Protein AF-A0A2P4S5Y7-F1 (afdb_monomer)

Organism: Bambusicola thoracicus (NCBI:txid9083)

Secondary structure (DSSP, 8-state):
-HHHHHHHSS-TTTSHHHHHHHHHHHHHHHHHHHHTTSSS-----------------------PPPPP----PPPPP-PPP--EEEEEETT--PPEEEE--SSHHHHHHHHHHHHT--GGGEEEEEES-SS--TTSB--S---TTPEEEEEE------------SS---PPEEE-SSS-EEE-

Solvent-accessible surface area (backbone atoms only — not comparable to full-atom values): 12346 Å² total; per-residue (Å²): 116,77,72,65,58,57,64,58,72,73,50,63,82,82,42,47,72,55,53,53,51,52,52,51,54,55,50,54,58,62,54,62,70,64,68,77,77,75,86,84,85,82,88,88,81,86,83,88,85,91,85,90,84,90,84,89,89,87,86,86,90,79,92,74,80,80,83,77,85,70,77,77,70,78,76,76,79,80,79,74,84,82,66,60,35,42,31,32,44,35,92,69,58,74,82,41,76,40,61,91,58,90,49,68,60,48,42,38,46,43,53,16,64,70,69,75,50,60,47,86,42,52,56,49,43,20,48,75,39,58,61,98,42,80,90,36,42,64,67,98,71,81,63,81,83,43,37,40,17,38,36,56,71,71,86,88,80,88,80,92,80,84,85,85,58,99,66,89,86,74,44,77,46,67,52,84,73,88,48,75,48,81,100

InterPro domains:
  IPR017379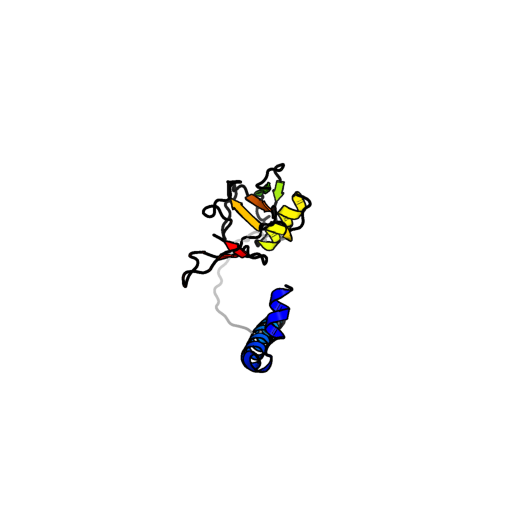 PDZ domain-containing protein GIPC1/2/3 [PTHR12259] (44-183)
  IPR056814 GIPC1-3, GH1 domain [PF25083] (84-150)

Structure (mmCIF, N/CA/C/O backbone):
data_AF-A0A2P4S5Y7-F1
#
_entry.id   AF-A0A2P4S5Y7-F1
#
loop_
_atom_site.group_PDB
_atom_site.id
_atom_site.type_symbol
_atom_site.label_atom_id
_atom_site.label_alt_id
_atom_site.label_comp_id
_atom_site.label_asym_id
_atom_site.label_entity_id
_atom_site.label_seq_id
_atom_site.pdbx_PDB_ins_code
_atom_site.Cartn_x
_atom_site.Cartn_y
_atom_site.Cartn_z
_atom_site.occupancy
_atom_site.B_iso_or_equiv
_atom_site.auth_seq_id
_atom_site.auth_comp_id
_atom_site.auth_asym_id
_atom_site.auth_atom_id
_atom_site.pdbx_PDB_model_num
ATOM 1 N N . MET A 1 1 ? -6.855 -15.452 21.424 1.00 48.06 1 MET A N 1
ATOM 2 C CA . MET A 1 1 ? -7.417 -16.801 21.165 1.00 48.06 1 MET A CA 1
ATOM 3 C C . MET A 1 1 ? -7.872 -17.531 22.431 1.00 48.06 1 MET A C 1
ATOM 5 O O . MET A 1 1 ? -8.920 -18.158 22.381 1.00 48.06 1 MET A O 1
ATOM 9 N N . ALA A 1 2 ? -7.185 -17.404 23.576 1.00 49.44 2 ALA A N 1
ATOM 10 C CA . ALA A 1 2 ? -7.571 -18.112 24.809 1.00 49.44 2 ALA A CA 1
ATOM 11 C C . ALA A 1 2 ? -8.926 -17.679 25.423 1.00 49.44 2 ALA A C 1
ATOM 13 O O . ALA A 1 2 ? -9.643 -18.509 25.968 1.00 49.44 2 ALA A O 1
ATOM 14 N N . LYS A 1 3 ? -9.339 -16.408 25.280 1.00 48.19 3 LYS A N 1
ATOM 15 C CA . LYS A 1 3 ? -10.624 -15.916 25.826 1.00 48.19 3 LYS A CA 1
ATOM 16 C C . LYS A 1 3 ? -11.852 -16.165 24.935 1.00 48.19 3 LYS A C 1
ATOM 18 O O . LYS A 1 3 ? -12.967 -16.090 25.433 1.00 48.19 3 LYS A O 1
ATOM 23 N N . LEU A 1 4 ? -11.668 -16.505 23.653 1.00 47.56 4 LEU A N 1
ATOM 24 C CA . LEU A 1 4 ? -12.787 -16.874 22.769 1.00 47.56 4 LEU A CA 1
ATOM 25 C C . LEU A 1 4 ? -13.158 -18.359 22.914 1.00 47.56 4 LEU A C 1
ATOM 27 O O . LEU A 1 4 ? -14.320 -18.714 22.769 1.00 47.56 4 LEU A O 1
ATOM 31 N N . HIS A 1 5 ? -12.188 -19.208 23.269 1.00 47.19 5 HIS A N 1
ATOM 32 C CA . HIS A 1 5 ? -12.460 -20.607 23.607 1.00 47.19 5 HIS A CA 1
ATOM 33 C C . HIS A 1 5 ? -13.281 -20.732 24.902 1.00 47.19 5 HIS A C 1
ATOM 35 O O . HIS A 1 5 ? -14.232 -21.502 24.944 1.00 47.19 5 HIS A O 1
ATOM 41 N N . SER A 1 6 ? -12.998 -19.903 25.915 1.00 47.97 6 SER A N 1
ATOM 42 C CA . SER A 1 6 ? -13.658 -19.988 27.228 1.00 47.97 6 SER A CA 1
ATOM 43 C C . SER A 1 6 ? -15.132 -19.537 27.239 1.00 47.97 6 SER A C 1
ATOM 45 O O . SER A 1 6 ? -15.907 -20.018 28.060 1.00 47.97 6 SER A O 1
ATOM 47 N N . ALA A 1 7 ? -15.559 -18.666 26.315 1.00 46.34 7 ALA A N 1
ATOM 48 C CA . ALA A 1 7 ? -16.949 -18.191 26.243 1.00 46.34 7 ALA A CA 1
ATOM 49 C C . ALA A 1 7 ? -17.893 -19.128 25.461 1.00 46.34 7 ALA A C 1
ATOM 51 O O . ALA A 1 7 ? -19.108 -19.032 25.597 1.00 46.34 7 ALA A O 1
ATOM 52 N N . ILE A 1 8 ? -17.348 -20.034 24.644 1.00 50.09 8 ILE A N 1
ATOM 53 C CA . ILE A 1 8 ? -18.130 -21.057 23.926 1.00 50.09 8 ILE A CA 1
ATOM 54 C C . ILE A 1 8 ? -18.391 -22.270 24.837 1.00 50.09 8 ILE A C 1
ATOM 56 O O . ILE A 1 8 ? -19.392 -22.965 24.680 1.00 50.09 8 ILE A O 1
ATOM 60 N N . G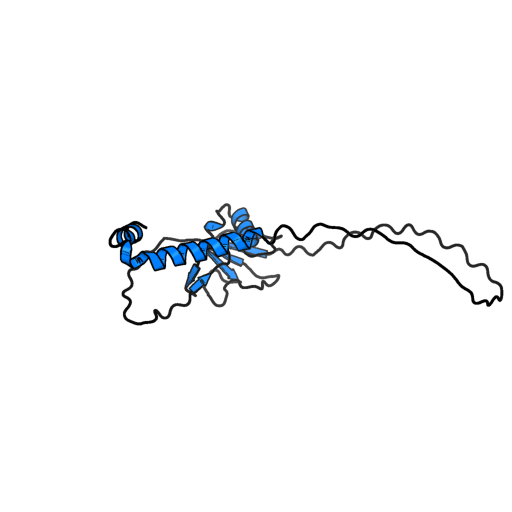LU A 1 9 ? -17.525 -22.491 25.827 1.00 53.41 9 GLU A N 1
ATOM 61 C CA . GLU A 1 9 ? -17.585 -23.617 26.766 1.00 53.41 9 GLU A CA 1
ATOM 62 C C . GLU A 1 9 ? -18.580 -23.409 27.921 1.00 53.41 9 GLU A C 1
ATOM 64 O O . GLU A 1 9 ? -18.958 -24.366 28.592 1.00 53.41 9 GLU A O 1
ATOM 69 N N . SER A 1 10 ? -19.041 -22.175 28.148 1.00 55.66 10 SER A N 1
ATOM 70 C CA . SER A 1 10 ? -19.852 -21.830 29.320 1.00 55.66 10 SER A CA 1
ATOM 71 C C . SER A 1 10 ? -21.362 -22.024 29.140 1.00 55.66 10 SER A C 1
ATOM 73 O O . SER A 1 10 ? -22.066 -22.095 30.147 1.00 55.66 10 SER A O 1
ATOM 75 N N . ASN A 1 11 ? -21.891 -22.133 27.908 1.00 57.69 11 ASN A N 1
ATOM 76 C CA . ASN A 1 11 ? -23.317 -22.431 27.698 1.00 57.69 11 ASN A CA 1
ATOM 77 C C . ASN A 1 11 ? -23.664 -22.952 26.275 1.00 57.69 11 ASN A C 1
ATOM 79 O O . ASN A 1 11 ? -24.156 -22.193 25.430 1.00 57.69 11 ASN A O 1
ATOM 83 N N . PRO A 1 12 ? -23.452 -24.248 25.982 1.00 54.75 12 PRO A N 1
ATOM 84 C CA . PRO A 1 12 ? -23.642 -24.814 24.640 1.00 54.75 12 PRO A CA 1
ATOM 85 C C . PRO A 1 12 ? -25.097 -24.783 24.134 1.00 54.75 12 PRO A C 1
ATOM 87 O O . PRO A 1 12 ? -25.319 -24.794 22.924 1.00 54.75 12 PRO A O 1
ATOM 90 N N . LEU A 1 13 ? -26.089 -24.684 25.027 1.00 56.00 13 LEU A N 1
ATOM 91 C CA . LEU A 1 13 ? -27.514 -24.717 24.667 1.00 56.00 13 LEU A CA 1
ATOM 92 C C . LEU A 1 13 ? -28.051 -23.370 24.152 1.00 56.00 13 LEU A C 1
ATOM 94 O O . LEU A 1 13 ? -29.002 -23.348 23.374 1.00 56.00 13 LEU A O 1
ATOM 98 N N . GLN A 1 14 ? -27.450 -22.236 24.533 1.00 57.53 14 GLN A N 1
ATOM 99 C CA . GLN A 1 14 ? -27.912 -20.916 24.068 1.00 57.53 14 GLN A CA 1
ATOM 100 C C . GLN A 1 14 ? -27.316 -20.487 22.721 1.00 57.53 14 GLN A C 1
ATOM 102 O O . GLN A 1 14 ? -27.904 -19.662 22.020 1.00 57.53 14 GLN A O 1
ATOM 107 N N . HIS A 1 15 ? -26.190 -21.076 22.316 1.00 57.22 15 HIS A N 1
ATOM 108 C CA . HIS A 1 15 ? -25.481 -20.703 21.089 1.00 57.22 15 HIS A CA 1
ATOM 109 C C . HIS A 1 15 ? -25.578 -21.737 19.963 1.00 57.22 15 HIS A C 1
ATOM 111 O O . HIS A 1 15 ? -24.968 -21.540 18.914 1.00 57.22 15 HIS A O 1
ATOM 117 N N . GLU A 1 16 ? -26.393 -22.783 20.108 1.00 64.88 16 GLU A N 1
ATOM 118 C CA . GLU A 1 16 ? -26.596 -23.799 19.068 1.00 64.88 16 GLU A CA 1
ATOM 119 C C . GLU A 1 16 ? -27.045 -23.170 17.737 1.00 64.88 16 GLU A C 1
ATOM 121 O O . GLU A 1 16 ? -26.446 -23.409 16.689 1.00 64.88 16 GLU A O 1
ATOM 126 N N . LYS A 1 17 ? -28.008 -22.238 17.780 1.00 64.62 17 LYS A N 1
ATOM 127 C CA . LYS A 1 17 ? -28.486 -21.507 16.590 1.00 64.62 17 LYS A CA 1
ATOM 128 C C . LYS A 1 17 ? -27.403 -20.637 15.944 1.00 64.62 17 LYS A C 1
ATOM 130 O O . LYS A 1 17 ? -27.390 -20.481 14.724 1.00 64.62 17 LYS A O 1
ATOM 135 N N . LEU A 1 18 ? -26.497 -20.070 16.744 1.00 68.62 18 LEU A N 1
ATOM 136 C CA . LEU A 1 18 ? -25.408 -19.225 16.251 1.00 68.62 18 LEU A CA 1
ATOM 137 C C . LEU A 1 18 ? -24.295 -20.073 15.622 1.00 68.62 18 LEU A C 1
ATOM 139 O O . LEU A 1 18 ? -23.818 -19.749 14.537 1.00 68.62 18 LEU A O 1
ATOM 143 N N . VAL A 1 19 ? -23.935 -21.191 16.255 1.00 72.88 19 VAL A N 1
ATOM 144 C CA . VAL A 1 19 ? -22.932 -22.139 15.751 1.00 72.88 19 VAL A CA 1
ATOM 145 C C . VAL A 1 19 ? -23.407 -22.807 14.460 1.00 72.88 19 VAL A C 1
ATOM 147 O O . VAL A 1 19 ? -22.628 -22.921 13.513 1.00 72.88 19 VAL A O 1
ATOM 150 N N . VAL A 1 20 ? -24.686 -23.189 14.379 1.00 71.31 20 VAL A N 1
ATOM 151 C CA . VAL A 1 20 ? -25.294 -23.733 13.154 1.00 71.31 20 VAL A CA 1
ATOM 152 C C . VAL A 1 20 ? -25.260 -22.694 12.029 1.00 71.31 20 VAL A C 1
ATOM 154 O O . VAL A 1 20 ? -24.799 -23.004 10.931 1.00 71.31 20 VAL A O 1
ATOM 157 N N . ARG A 1 21 ? -25.627 -21.435 12.311 1.00 73.62 21 ARG A N 1
ATOM 158 C CA . ARG A 1 21 ? -25.594 -20.348 11.318 1.00 73.62 21 ARG A CA 1
ATOM 159 C C . ARG A 1 21 ? -24.170 -20.050 10.826 1.00 73.62 21 ARG A C 1
ATOM 161 O O . ARG A 1 21 ? -23.974 -19.843 9.632 1.00 73.62 21 ARG A O 1
ATOM 168 N N . ILE A 1 22 ? -23.170 -20.072 11.712 1.00 78.56 22 ILE A N 1
ATOM 169 C CA . ILE A 1 22 ? -21.756 -19.886 11.338 1.00 78.56 22 ILE A CA 1
ATOM 170 C C . ILE A 1 22 ? -21.270 -21.043 10.451 1.00 78.56 22 ILE A C 1
ATOM 172 O O . ILE A 1 22 ? -20.660 -20.795 9.410 1.00 78.56 22 ILE A O 1
ATOM 176 N N . LYS A 1 23 ? -21.576 -22.298 10.807 1.00 76.56 23 LYS A N 1
ATOM 177 C CA . LYS A 1 23 ? -21.213 -23.470 9.989 1.00 76.56 23 LYS A CA 1
ATOM 178 C C . LYS A 1 23 ? -21.862 -23.435 8.604 1.00 76.56 23 LYS A C 1
ATOM 180 O O . LYS A 1 23 ? -21.200 -23.757 7.618 1.00 76.56 23 LYS A O 1
ATOM 185 N N . GLU A 1 24 ? -23.118 -23.009 8.509 1.00 76.19 24 GLU A N 1
ATOM 186 C CA . GLU A 1 24 ? -23.829 -22.920 7.233 1.00 76.19 24 GLU A CA 1
ATOM 187 C C . GLU A 1 24 ? -23.257 -21.826 6.317 1.00 76.19 24 GLU A C 1
ATOM 189 O O . GLU A 1 24 ? -23.032 -22.070 5.130 1.00 76.19 24 GLU A O 1
ATOM 194 N N . ILE A 1 25 ? -22.925 -20.650 6.863 1.00 75.75 25 ILE A N 1
ATOM 195 C CA . ILE A 1 25 ? -22.278 -19.566 6.103 1.00 75.75 25 ILE A CA 1
ATOM 196 C C . ILE A 1 25 ? -20.918 -20.023 5.558 1.00 75.75 25 ILE A C 1
ATOM 198 O O . ILE A 1 25 ? -20.636 -19.848 4.370 1.00 75.75 25 ILE A O 1
ATOM 202 N N . LEU A 1 26 ? -20.098 -20.661 6.397 1.00 72.69 26 LEU A N 1
ATOM 203 C CA . LEU A 1 26 ? -18.783 -21.161 5.991 1.00 72.69 26 LEU A CA 1
ATOM 204 C C . LEU A 1 26 ? -18.886 -22.269 4.928 1.00 72.69 26 LEU A C 1
ATOM 206 O O . LEU A 1 26 ? -18.093 -22.295 3.986 1.00 72.69 26 LEU A O 1
ATOM 210 N N . SER A 1 27 ? -19.896 -23.140 5.018 1.00 72.12 27 SER A N 1
ATOM 211 C CA . SER A 1 27 ? -20.151 -24.189 4.020 1.00 72.12 27 SER A CA 1
ATOM 212 C C . SER A 1 27 ? -20.556 -23.617 2.652 1.00 72.12 27 SER A C 1
ATOM 214 O O . SER A 1 27 ? -20.050 -24.057 1.614 1.00 72.12 27 SER A O 1
ATOM 216 N N . ARG A 1 28 ? -21.395 -22.570 2.625 1.00 72.06 28 ARG A N 1
ATOM 217 C CA . ARG A 1 28 ? -21.821 -21.917 1.372 1.00 72.06 28 ARG A CA 1
ATOM 218 C C . ARG A 1 28 ? -20.652 -21.242 0.651 1.00 72.06 28 ARG A C 1
ATOM 220 O O . ARG A 1 28 ? -20.540 -21.392 -0.567 1.00 72.06 28 ARG A O 1
ATOM 227 N N . ILE A 1 29 ? -19.740 -20.606 1.390 1.00 68.50 29 ILE A N 1
ATOM 228 C CA . ILE A 1 29 ? -18.515 -19.999 0.837 1.00 68.50 29 ILE A CA 1
ATOM 229 C C . ILE A 1 29 ? -17.590 -21.069 0.231 1.00 68.50 29 ILE A C 1
ATOM 231 O O . ILE A 1 29 ? -17.080 -20.886 -0.875 1.00 68.50 29 ILE A O 1
ATOM 235 N N . ALA A 1 30 ? -17.430 -22.219 0.896 1.00 63.50 30 ALA A N 1
ATOM 236 C CA . ALA A 1 30 ? -16.604 -23.318 0.390 1.00 63.50 30 ALA A CA 1
ATOM 237 C C . ALA A 1 30 ? -17.169 -23.961 -0.896 1.00 63.50 30 ALA A C 1
ATOM 239 O O . ALA A 1 30 ? -16.407 -24.370 -1.773 1.00 63.50 30 ALA A O 1
ATOM 240 N N . SER A 1 31 ? -18.498 -24.014 -1.049 1.00 58.50 31 SER A N 1
ATOM 241 C CA . SER A 1 31 ? -19.148 -24.606 -2.231 1.00 58.50 31 SER A CA 1
ATOM 242 C C . SER A 1 31 ? -19.084 -23.722 -3.488 1.00 58.50 31 SER A C 1
ATOM 244 O O . SER A 1 31 ? -18.909 -24.233 -4.598 1.00 58.50 31 SER A O 1
ATOM 246 N N . ALA A 1 32 ? -19.139 -22.393 -3.331 1.00 54.34 32 ALA A N 1
ATOM 247 C CA . ALA A 1 32 ? -19.125 -21.446 -4.448 1.00 54.34 32 ALA A CA 1
ATOM 248 C C . ALA A 1 32 ? -17.767 -21.396 -5.181 1.00 54.34 32 ALA A C 1
ATOM 250 O O . ALA A 1 32 ? -17.718 -21.135 -6.383 1.00 54.34 32 ALA A O 1
ATOM 251 N N . GLY A 1 33 ? -16.664 -21.720 -4.495 1.00 46.22 33 GLY A N 1
ATOM 252 C CA . GLY A 1 33 ? -15.318 -21.741 -5.082 1.00 46.22 33 GLY A CA 1
ATOM 253 C C . GLY A 1 33 ? -15.044 -22.909 -6.042 1.00 46.22 33 GLY A C 1
ATOM 254 O O . GLY A 1 33 ? -14.133 -22.826 -6.866 1.00 46.22 33 GLY A O 1
ATOM 255 N N . SER A 1 34 ? -15.830 -23.991 -5.978 1.00 48.69 34 SER A N 1
ATOM 256 C CA . SER A 1 34 ? -15.581 -25.213 -6.765 1.00 48.69 34 SER A CA 1
ATOM 257 C C . SER A 1 34 ? -16.349 -25.251 -8.099 1.00 48.69 34 SER A C 1
ATOM 259 O O . SER A 1 34 ? -15.931 -25.922 -9.046 1.00 48.69 34 SER A O 1
ATOM 261 N N . ALA A 1 35 ? -17.436 -24.481 -8.224 1.00 44.94 35 ALA A N 1
ATOM 262 C CA . ALA A 1 35 ? -18.300 -24.494 -9.409 1.00 44.94 35 ALA A CA 1
ATOM 263 C C . ALA A 1 35 ? -17.730 -23.717 -10.616 1.00 44.94 35 ALA A C 1
ATOM 265 O O . ALA A 1 35 ? -18.081 -24.015 -11.756 1.00 44.94 35 ALA A O 1
ATOM 266 N N . MET A 1 36 ? -16.804 -22.772 -10.411 1.00 44.03 36 MET A N 1
ATOM 267 C CA . MET A 1 36 ? -16.356 -21.872 -11.489 1.00 44.03 36 MET A CA 1
ATOM 268 C C . MET A 1 36 ? -15.149 -22.375 -12.303 1.00 44.03 36 MET A C 1
ATOM 270 O O . MET A 1 36 ? -14.708 -21.711 -13.238 1.00 44.03 36 MET A O 1
ATOM 274 N N . ARG A 1 37 ? -14.610 -23.567 -12.004 1.00 48.25 37 ARG A N 1
ATOM 275 C CA . ARG A 1 37 ? -13.409 -24.107 -12.680 1.00 48.25 37 ARG A CA 1
ATOM 276 C C . ARG A 1 37 ? -13.674 -25.119 -13.805 1.00 48.25 37 ARG A C 1
ATOM 278 O O . ARG A 1 37 ? -12.712 -25.603 -14.394 1.00 48.25 37 ARG A O 1
ATOM 285 N N . ARG A 1 38 ? -14.931 -25.448 -14.145 1.00 43.19 38 ARG A N 1
ATOM 286 C CA . ARG A 1 38 ? -15.241 -26.521 -15.127 1.00 43.19 38 ARG A CA 1
ATOM 287 C C . ARG A 1 38 ? -15.923 -26.098 -16.436 1.00 43.19 38 ARG A C 1
ATOM 289 O O . ARG A 1 38 ? -16.218 -26.970 -17.244 1.00 43.19 38 ARG A O 1
ATOM 296 N N . ALA A 1 39 ? -16.127 -24.808 -16.704 1.00 42.38 39 ALA A N 1
ATOM 297 C CA . ALA A 1 39 ? -16.919 -24.356 -17.861 1.00 42.38 39 ALA A CA 1
ATOM 298 C C . ALA A 1 39 ? -16.109 -23.703 -19.008 1.00 42.38 39 ALA A C 1
ATOM 300 O O . ALA A 1 39 ? -16.619 -22.821 -19.686 1.00 42.38 39 ALA A O 1
ATOM 301 N N . GLY A 1 40 ? -14.850 -24.104 -19.238 1.00 37.34 40 GLY A N 1
ATOM 302 C CA . GLY A 1 40 ? -13.962 -23.413 -20.194 1.00 37.34 40 GLY A CA 1
ATOM 303 C C . GLY A 1 40 ? -13.308 -24.260 -21.290 1.00 37.34 40 GLY A C 1
ATOM 304 O O . GLY A 1 40 ? -12.330 -23.808 -21.878 1.00 37.34 40 GLY A O 1
ATOM 305 N N . ARG A 1 41 ? -13.758 -25.497 -21.555 1.00 46.69 41 ARG A N 1
ATOM 306 C CA . ARG A 1 41 ? -13.102 -26.360 -22.559 1.00 46.69 41 ARG A CA 1
ATOM 307 C C . ARG A 1 41 ? -14.096 -27.264 -23.297 1.00 46.69 41 ARG A C 1
ATOM 309 O O . ARG A 1 41 ? -14.421 -28.339 -22.809 1.00 46.69 41 ARG A O 1
ATOM 316 N N . ARG A 1 42 ? -14.577 -26.794 -24.453 1.00 35.38 42 ARG A N 1
ATOM 317 C CA . ARG A 1 42 ? -15.213 -27.509 -25.592 1.00 35.38 42 ARG A CA 1
ATOM 318 C C . ARG A 1 42 ? -15.639 -26.391 -26.556 1.00 35.38 42 ARG A C 1
ATOM 320 O O . ARG A 1 42 ? -16.424 -25.541 -26.170 1.00 35.38 42 ARG A O 1
ATOM 327 N N . GLY A 1 43 ? -14.999 -26.176 -27.700 1.00 35.50 43 GLY A N 1
ATOM 328 C CA . GLY A 1 43 ? -14.899 -27.091 -28.832 1.00 35.50 43 GLY A CA 1
ATOM 329 C C . GLY A 1 43 ? -15.839 -26.565 -29.921 1.00 35.50 43 GLY A C 1
ATOM 330 O O . GLY A 1 43 ? -17.049 -26.618 -29.736 1.00 35.50 43 GLY A O 1
ATOM 331 N N . ARG A 1 44 ? -15.299 -26.026 -31.021 1.00 36.22 44 ARG A N 1
ATOM 332 C CA . ARG A 1 44 ? -16.042 -25.818 -32.273 1.00 36.22 44 ARG A CA 1
ATOM 333 C C . ARG A 1 44 ? -15.130 -26.124 -33.457 1.00 36.22 44 ARG A C 1
ATOM 335 O O . ARG A 1 44 ? -14.154 -25.423 -33.699 1.00 36.22 44 ARG A O 1
ATOM 342 N N . GLN A 1 45 ? -15.479 -27.213 -34.124 1.00 32.75 45 GLN A N 1
ATOM 343 C CA . GLN A 1 45 ? -15.035 -27.675 -35.431 1.00 32.75 45 GLN A CA 1
ATOM 344 C C . GLN A 1 45 ? -16.305 -27.805 -36.295 1.00 32.75 45 GLN A C 1
ATOM 346 O O . GLN A 1 45 ? -17.381 -28.011 -35.727 1.00 32.75 45 GLN A O 1
ATOM 351 N N . ALA A 1 46 ? -16.123 -27.760 -37.620 1.00 34.56 46 ALA A N 1
ATOM 352 C CA . ALA A 1 46 ? -17.110 -27.886 -38.709 1.00 34.56 46 ALA A CA 1
ATOM 353 C C . ALA A 1 46 ? -17.988 -26.628 -38.938 1.00 34.56 46 ALA A C 1
ATOM 355 O O . ALA A 1 46 ? -18.366 -25.960 -37.982 1.00 34.56 46 ALA A O 1
ATOM 356 N N . GLN A 1 47 ? -18.307 -26.211 -40.171 1.00 34.94 47 GLN A N 1
ATOM 357 C CA . GLN A 1 47 ? -18.704 -27.044 -41.309 1.00 34.94 47 GLN A CA 1
ATOM 358 C C . GLN A 1 47 ? -18.662 -26.266 -42.648 1.00 34.94 47 GLN A C 1
ATOM 360 O O . GLN A 1 47 ? -18.993 -25.081 -42.686 1.00 34.94 47 GLN A O 1
ATOM 365 N N . GLU A 1 48 ? -18.246 -26.960 -43.710 1.00 41.53 48 GLU A N 1
ATOM 366 C CA . GLU A 1 48 ? -18.430 -26.642 -45.137 1.00 41.53 48 GLU A CA 1
ATOM 367 C C . GLU A 1 48 ? -19.881 -26.919 -45.567 1.00 41.53 48 GLU A C 1
ATOM 369 O O . GLU A 1 48 ? -20.434 -27.903 -45.087 1.00 41.53 48 GLU A O 1
ATOM 374 N N . ASP A 1 49 ? -20.462 -26.133 -46.489 1.00 33.69 49 ASP A N 1
ATOM 375 C CA . ASP A 1 49 ? -21.389 -26.640 -47.527 1.00 33.69 49 ASP A CA 1
ATOM 376 C C . ASP A 1 49 ? -21.819 -25.555 -48.549 1.00 33.69 49 ASP A C 1
ATOM 378 O O . ASP A 1 49 ? -22.387 -24.532 -48.171 1.00 33.69 49 ASP A O 1
ATOM 382 N N . GLY A 1 50 ? -21.607 -25.843 -49.842 1.00 30.64 50 GLY A N 1
ATOM 383 C CA . GLY A 1 50 ? -22.639 -25.728 -50.894 1.00 30.64 50 GLY A CA 1
ATOM 384 C C . GLY A 1 50 ? -22.870 -24.415 -51.684 1.00 30.64 50 GLY A C 1
ATOM 385 O O . GLY A 1 50 ? -22.578 -23.345 -51.172 1.00 30.64 50 GLY A O 1
ATOM 386 N N . PRO A 1 51 ? -23.390 -24.475 -52.943 1.00 53.69 51 PRO A N 1
ATOM 387 C CA . PRO A 1 51 ? -22.828 -23.725 -54.090 1.00 53.69 51 PRO A CA 1
ATOM 388 C C . PRO A 1 51 ? -23.811 -22.913 -54.997 1.00 53.69 51 PRO A C 1
ATOM 390 O O . PRO A 1 51 ? -25.023 -23.022 -54.857 1.00 53.69 51 PRO A O 1
ATOM 393 N N . MET A 1 52 ? -23.225 -22.213 -56.001 1.00 40.19 52 MET A N 1
ATOM 394 C CA . MET A 1 52 ? -23.766 -21.610 -57.264 1.00 40.19 52 MET A CA 1
ATOM 395 C C . MET A 1 52 ? -24.742 -20.400 -57.133 1.00 40.19 52 MET A C 1
ATOM 397 O O . MET A 1 52 ? -25.394 -20.254 -56.115 1.00 40.19 52 MET A O 1
ATOM 401 N N . GLU A 1 53 ? -24.894 -19.433 -58.059 1.00 35.69 53 GLU A N 1
ATOM 402 C CA . GLU A 1 53 ? -24.779 -19.435 -59.528 1.00 35.69 53 GLU A CA 1
ATOM 403 C C . GLU A 1 53 ? -24.770 -17.994 -60.156 1.00 35.69 53 GLU A C 1
ATOM 405 O O . GLU A 1 53 ? -25.481 -17.113 -59.684 1.00 35.69 53 GLU A O 1
ATOM 410 N N . ASN A 1 54 ? -23.994 -17.830 -61.248 1.00 35.06 54 ASN A N 1
ATOM 411 C CA . ASN A 1 54 ? -24.100 -16.998 -62.481 1.00 35.06 54 ASN A CA 1
ATOM 412 C C . ASN A 1 54 ? -24.328 -15.465 -62.526 1.00 35.06 54 ASN A C 1
ATOM 414 O O . ASN A 1 54 ? -25.264 -14.902 -61.972 1.00 35.06 54 ASN A O 1
ATOM 418 N N . GLY A 1 55 ? -23.561 -14.827 -63.431 1.00 31.61 55 GLY A N 1
ATOM 419 C CA . GLY A 1 55 ? -23.886 -13.530 -64.045 1.00 31.61 55 GLY A CA 1
ATOM 420 C C . GLY A 1 55 ? -22.742 -12.926 -64.874 1.00 31.61 55 GLY A C 1
ATOM 421 O O . GLY A 1 55 ? -21.832 -12.332 -64.315 1.00 31.61 55 GLY A O 1
ATOM 422 N N . ALA A 1 56 ? -22.790 -13.100 -66.196 1.00 32.38 56 ALA A N 1
ATOM 423 C CA . ALA A 1 56 ? -21.759 -12.810 -67.198 1.00 32.38 56 ALA A CA 1
ATOM 424 C C . ALA A 1 56 ? -21.434 -11.320 -67.463 1.00 32.38 56 ALA A C 1
ATOM 426 O O . ALA A 1 56 ? -22.270 -10.442 -67.270 1.00 32.38 56 ALA A O 1
ATOM 427 N N . GLY A 1 57 ? -20.249 -11.070 -68.040 1.00 33.06 57 GLY A N 1
ATOM 428 C CA . GLY A 1 57 ? -19.880 -9.808 -68.697 1.00 33.06 57 GLY A CA 1
ATOM 429 C C . GLY A 1 57 ? -18.381 -9.738 -69.005 1.00 33.06 57 GLY A C 1
ATOM 430 O O . GLY A 1 57 ? -17.575 -9.564 -68.102 1.00 33.06 57 GLY A O 1
ATOM 431 N N . GLN A 1 58 ? -18.014 -9.921 -70.271 1.00 34.78 58 GLN A N 1
ATOM 432 C CA . GLN A 1 58 ? -16.659 -10.113 -70.795 1.00 34.78 58 GLN A CA 1
ATOM 433 C C . GLN A 1 58 ? -16.347 -8.975 -71.777 1.00 34.78 58 GLN A C 1
ATOM 435 O O . GLN A 1 58 ? -17.156 -8.768 -72.668 1.00 34.78 58 GLN A O 1
ATOM 440 N N . GLU A 1 59 ? -15.207 -8.285 -71.638 1.00 37.03 59 GLU A N 1
ATOM 441 C CA . GLU A 1 59 ? -14.565 -7.424 -72.658 1.00 37.03 59 GLU A CA 1
ATOM 442 C C . GLU A 1 59 ? -13.031 -7.380 -72.381 1.00 37.03 59 GLU A C 1
ATOM 444 O O . GLU A 1 59 ? -12.630 -7.577 -71.228 1.00 37.03 59 GLU A O 1
ATOM 449 N N . PRO A 1 60 ? -12.149 -7.187 -73.389 1.00 43.56 60 PRO A N 1
ATOM 450 C CA . PRO A 1 60 ? -10.788 -7.742 -73.376 1.00 43.56 60 PRO A CA 1
ATOM 451 C C . PRO A 1 60 ? -9.629 -6.726 -73.242 1.00 43.56 60 PRO A C 1
ATOM 453 O O . PRO A 1 60 ? -9.644 -5.658 -73.842 1.00 43.56 60 PRO A O 1
ATOM 456 N N . GLY A 1 61 ? -8.540 -7.160 -72.586 1.00 34.75 61 GLY A N 1
ATOM 457 C CA . GLY A 1 61 ? -7.163 -6.920 -73.056 1.00 34.75 61 GLY A CA 1
ATOM 458 C C . GLY A 1 61 ? -6.302 -5.844 -72.375 1.00 34.75 61 GLY A C 1
ATOM 459 O O . GLY A 1 61 ? -6.249 -4.731 -72.874 1.00 34.75 61 GLY A O 1
ATOM 460 N N . VAL A 1 62 ? -5.496 -6.242 -71.373 1.00 43.25 62 VAL A N 1
ATOM 461 C CA . VAL A 1 62 ? -4.064 -5.877 -71.173 1.00 43.25 62 VAL A CA 1
ATOM 462 C C . VAL A 1 62 ? -3.431 -6.959 -70.263 1.00 43.25 62 VAL A C 1
ATOM 464 O O . VAL A 1 62 ? -4.055 -7.286 -69.254 1.00 43.25 62 VAL A O 1
ATOM 467 N N . PRO A 1 63 ? -2.253 -7.559 -70.544 1.00 43.97 63 PRO A N 1
ATOM 468 C CA . PRO A 1 63 ? -1.631 -8.489 -69.601 1.00 43.97 63 PRO A CA 1
ATOM 469 C C . PRO A 1 63 ? -0.935 -7.712 -68.472 1.00 43.97 63 PRO A C 1
ATOM 471 O O . PRO A 1 63 ? 0.086 -7.061 -68.687 1.00 43.97 63 PRO A O 1
ATOM 474 N N . GLU A 1 64 ? -1.497 -7.782 -67.267 1.00 47.62 64 GLU A N 1
ATOM 475 C CA . GLU A 1 64 ? -0.854 -7.374 -66.013 1.00 47.62 64 GLU A CA 1
ATOM 476 C C . GLU A 1 64 ? 0.149 -8.474 -65.585 1.00 47.62 64 GLU A C 1
ATOM 478 O O . GLU A 1 64 ? -0.157 -9.661 -65.743 1.00 47.62 64 GLU A O 1
ATOM 483 N N . PRO A 1 65 ? 1.367 -8.143 -65.109 1.00 56.03 65 PRO A N 1
ATOM 484 C CA . PRO A 1 65 ? 2.333 -9.156 -64.679 1.00 56.03 65 PRO A CA 1
ATOM 485 C C . PRO A 1 65 ? 1.791 -9.947 -63.474 1.00 56.03 65 PRO A C 1
ATOM 487 O O . PRO A 1 65 ? 1.021 -9.401 -62.683 1.00 56.03 65 PRO A O 1
ATOM 490 N N . PRO A 1 66 ? 2.174 -11.228 -63.305 1.00 55.06 66 PRO A N 1
ATOM 491 C CA . PRO A 1 66 ? 1.614 -12.069 -62.2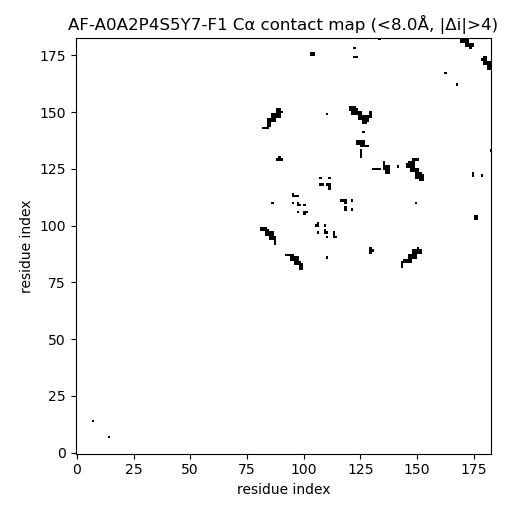53 1.00 55.06 66 PRO A CA 1
ATOM 492 C C . PRO A 1 66 ? 1.904 -11.472 -60.867 1.00 55.06 66 PRO A C 1
ATOM 494 O O . PRO A 1 66 ? 2.987 -10.913 -60.657 1.00 55.06 66 PRO A O 1
ATOM 497 N N . PRO A 1 67 ? 0.981 -11.605 -59.897 1.00 45.16 67 PRO A N 1
ATOM 498 C CA . PRO A 1 67 ? 1.264 -11.212 -58.532 1.00 45.16 67 PRO A CA 1
ATOM 499 C C . PRO A 1 67 ? 2.359 -12.137 -58.003 1.00 45.16 67 PRO A C 1
ATOM 501 O O . PRO A 1 67 ? 2.172 -13.348 -57.894 1.00 45.16 67 PRO A O 1
ATOM 504 N N . SER A 1 68 ? 3.519 -11.564 -57.683 1.00 49.69 68 SER A N 1
ATOM 505 C CA . SER A 1 68 ? 4.515 -12.242 -56.863 1.00 49.69 68 SER A CA 1
ATOM 506 C C . SER A 1 68 ? 3.827 -12.698 -55.582 1.00 49.69 68 SER A C 1
ATOM 508 O O . SER A 1 68 ? 3.332 -11.865 -54.820 1.00 49.69 68 SER A O 1
ATOM 510 N N . GLU A 1 69 ? 3.799 -14.011 -55.356 1.00 47.44 69 GLU A N 1
ATOM 511 C CA . GLU A 1 69 ? 3.425 -14.637 -54.092 1.00 47.44 69 GLU A CA 1
ATOM 512 C C . GLU A 1 69 ? 4.373 -14.132 -52.996 1.00 47.44 69 GLU A C 1
ATOM 514 O O . GLU A 1 69 ? 5.404 -14.717 -52.659 1.00 47.44 69 GLU A O 1
ATOM 519 N N . GLY A 1 70 ? 4.038 -12.964 -52.458 1.00 45.22 70 GLY A N 1
ATOM 520 C CA . GLY A 1 70 ? 4.653 -12.398 -51.281 1.00 45.22 70 GLY A CA 1
ATOM 521 C C . GLY A 1 70 ? 4.243 -13.254 -50.101 1.00 45.22 70 GLY A C 1
ATOM 522 O O . GLY A 1 70 ? 3.206 -13.013 -49.491 1.00 45.22 70 GLY A O 1
ATOM 523 N N . THR A 1 71 ? 5.061 -14.263 -49.811 1.00 49.44 71 THR A N 1
ATOM 524 C CA . THR A 1 71 ? 5.087 -15.015 -48.556 1.00 49.44 71 THR A CA 1
ATOM 525 C C . THR A 1 71 ? 4.798 -14.050 -47.403 1.00 49.44 71 THR A C 1
ATOM 527 O O . THR A 1 71 ? 5.658 -13.253 -47.021 1.00 49.44 71 THR A O 1
ATOM 530 N N . SER A 1 72 ? 3.570 -14.050 -46.876 1.00 53.94 72 SER A N 1
ATOM 531 C CA . SER A 1 72 ? 3.207 -13.184 -45.759 1.00 53.94 72 SER A CA 1
ATOM 532 C C . SER A 1 72 ? 3.866 -13.751 -44.509 1.00 53.94 72 SER A C 1
ATOM 534 O O . SER A 1 72 ? 3.284 -14.572 -43.798 1.00 53.94 72 SER A O 1
ATOM 536 N N . ALA A 1 73 ? 5.117 -13.357 -44.273 1.00 64.19 73 ALA A N 1
ATOM 537 C CA . ALA A 1 73 ? 5.811 -13.658 -43.035 1.00 64.19 73 ALA A CA 1
ATOM 538 C C . ALA A 1 73 ? 4.924 -13.209 -41.856 1.00 64.19 73 ALA A C 1
ATOM 540 O O . ALA A 1 73 ? 4.345 -12.114 -41.904 1.00 64.19 73 ALA A O 1
ATOM 541 N N . PRO A 1 74 ? 4.773 -14.034 -40.805 1.00 63.47 74 PRO A N 1
ATOM 542 C CA . PRO A 1 74 ? 3.948 -13.674 -39.664 1.00 63.47 74 PRO A CA 1
ATOM 543 C C . PRO A 1 74 ? 4.507 -12.389 -39.048 1.00 63.47 74 PRO A C 1
ATOM 545 O O . PRO A 1 74 ? 5.689 -12.318 -38.707 1.00 63.47 74 PRO A O 1
ATOM 548 N N . ARG A 1 75 ? 3.665 -11.350 -38.929 1.00 62.84 75 ARG A N 1
ATOM 549 C CA . ARG A 1 75 ? 4.064 -10.104 -38.261 1.00 62.84 75 ARG A CA 1
ATOM 550 C C . ARG A 1 75 ? 4.584 -10.458 -36.865 1.00 62.84 75 ARG A C 1
ATOM 552 O O . ARG A 1 75 ? 3.871 -11.157 -36.139 1.00 62.84 75 ARG A O 1
ATOM 559 N N . PRO A 1 76 ? 5.776 -9.979 -36.465 1.00 68.69 76 PRO A N 1
ATOM 560 C CA . PRO A 1 76 ? 6.276 -10.233 -35.126 1.00 68.69 76 PRO A CA 1
ATOM 561 C C . PRO A 1 76 ? 5.253 -9.701 -34.111 1.00 68.69 76 PRO A C 1
ATOM 563 O O . PRO A 1 76 ? 4.674 -8.627 -34.329 1.00 68.69 76 PRO A O 1
ATOM 566 N N . PRO A 1 77 ? 4.978 -10.445 -33.025 1.00 67.69 77 PRO A N 1
ATOM 567 C CA . PRO A 1 77 ? 4.042 -9.996 -32.010 1.00 67.69 77 PRO A CA 1
ATOM 568 C C . PRO A 1 77 ? 4.511 -8.637 -31.491 1.00 67.69 77 PRO A C 1
ATOM 570 O O . PRO A 1 77 ? 5.663 -8.479 -31.087 1.00 67.69 77 PRO A O 1
ATOM 573 N N . ARG A 1 78 ? 3.624 -7.636 -31.529 1.00 69.94 78 ARG A N 1
ATOM 574 C CA . ARG A 1 78 ? 3.910 -6.308 -30.977 1.00 69.94 78 ARG A CA 1
ATOM 575 C C . ARG A 1 78 ? 4.313 -6.486 -29.513 1.00 69.94 78 ARG A C 1
ATOM 577 O O . ARG A 1 78 ? 3.494 -6.928 -28.705 1.00 69.94 78 ARG A O 1
ATOM 584 N N . ALA A 1 79 ? 5.563 -6.167 -29.184 1.00 66.94 79 ALA A N 1
ATOM 585 C CA . ALA A 1 79 ? 6.038 -6.197 -27.810 1.00 66.94 79 ALA A CA 1
ATOM 586 C C . ALA A 1 79 ? 5.189 -5.217 -26.990 1.00 66.94 79 ALA A C 1
ATOM 588 O O . ALA A 1 79 ? 5.140 -4.023 -27.292 1.00 66.94 79 ALA A O 1
ATOM 589 N N . ARG A 1 80 ? 4.462 -5.723 -25.990 1.00 65.94 80 ARG A N 1
ATOM 590 C CA . ARG A 1 80 ? 3.721 -4.855 -25.072 1.00 65.94 80 ARG A CA 1
ATOM 591 C C . ARG A 1 80 ? 4.743 -4.038 -24.270 1.00 65.94 80 ARG A C 1
ATOM 593 O O . ARG A 1 80 ? 5.726 -4.630 -23.817 1.00 65.94 80 ARG A O 1
ATOM 600 N N . PRO A 1 81 ? 4.540 -2.722 -24.086 1.00 73.38 81 PRO A N 1
ATOM 601 C CA . PRO A 1 81 ? 5.418 -1.919 -23.244 1.00 73.38 81 PRO A CA 1
ATOM 602 C C . PRO A 1 81 ? 5.530 -2.542 -21.849 1.00 73.38 81 PRO A C 1
ATOM 604 O O . PRO A 1 81 ? 4.516 -2.876 -21.232 1.00 73.38 81 PRO A O 1
ATOM 607 N N . ARG A 1 82 ? 6.760 -2.729 -21.363 1.00 81.31 82 ARG A N 1
ATOM 608 C CA . ARG A 1 82 ? 7.013 -3.217 -20.003 1.00 81.31 82 ARG A CA 1
ATOM 609 C C . ARG A 1 82 ? 6.754 -2.075 -19.030 1.00 81.31 82 ARG A C 1
ATOM 611 O O . ARG A 1 82 ? 7.453 -1.066 -19.066 1.00 81.31 82 ARG A O 1
ATOM 618 N N . LEU A 1 83 ? 5.738 -2.232 -18.190 1.00 89.94 83 LEU A N 1
ATOM 619 C CA . LEU A 1 83 ? 5.426 -1.280 -17.131 1.00 89.94 83 LEU A CA 1
ATOM 620 C C . LEU A 1 83 ? 6.365 -1.538 -15.956 1.00 89.94 83 LEU A C 1
ATOM 622 O O . LEU A 1 83 ? 6.221 -2.544 -15.260 1.00 89.94 83 LEU A O 1
ATOM 626 N N . VAL A 1 84 ? 7.341 -0.649 -15.778 1.00 94.19 84 VAL A N 1
ATOM 627 C CA . VAL A 1 84 ? 8.330 -0.744 -14.703 1.00 94.19 84 VAL A CA 1
ATOM 628 C C . VAL A 1 84 ? 8.072 0.353 -13.688 1.00 94.19 84 VAL A C 1
ATOM 630 O O . VAL A 1 84 ? 8.099 1.530 -14.030 1.00 94.19 84 VAL A O 1
ATOM 633 N N . PHE A 1 85 ? 7.902 -0.040 -12.433 1.00 96.56 85 PHE A N 1
ATOM 634 C CA . PHE A 1 85 ? 7.655 0.868 -11.321 1.00 96.56 85 PHE A CA 1
ATOM 635 C C . PHE A 1 85 ? 8.843 0.875 -10.370 1.00 96.56 85 PHE A C 1
ATOM 637 O O . PHE A 1 85 ? 9.570 -0.115 -10.234 1.00 96.56 85 PHE A O 1
ATOM 644 N N . ARG A 1 86 ? 9.044 2.012 -9.707 1.00 97.69 86 ARG A N 1
ATOM 645 C CA . ARG A 1 86 ? 10.044 2.166 -8.647 1.00 97.69 86 ARG A CA 1
ATOM 646 C C . ARG A 1 86 ? 9.384 1.898 -7.308 1.00 97.69 86 ARG A C 1
ATOM 648 O O . ARG A 1 86 ? 8.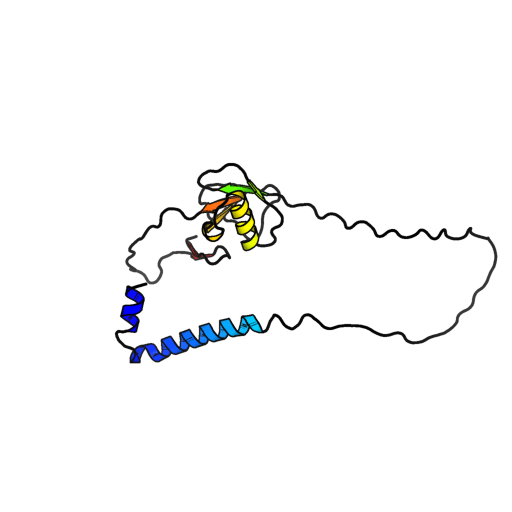232 2.279 -7.108 1.00 97.69 86 ARG A O 1
ATOM 655 N N . THR A 1 87 ? 10.109 1.266 -6.396 1.00 98.50 87 THR A N 1
ATOM 656 C CA . THR A 1 87 ? 9.578 0.967 -5.068 1.00 98.50 87 THR A CA 1
ATOM 657 C C . THR A 1 87 ? 10.615 1.094 -3.960 1.00 98.50 87 THR A C 1
ATOM 659 O O . THR A 1 87 ? 11.808 0.938 -4.207 1.00 98.50 87 THR A O 1
ATOM 662 N N . GLN A 1 88 ? 10.164 1.397 -2.745 1.00 98.62 88 GLN A N 1
ATOM 663 C CA . GLN A 1 88 ? 10.947 1.396 -1.507 1.00 98.62 88 GLN A CA 1
ATOM 664 C C . GLN A 1 88 ? 10.087 0.885 -0.355 1.00 98.62 88 GLN A C 1
ATOM 666 O O . GLN A 1 88 ? 8.861 1.019 -0.378 1.00 98.62 88 GLN A O 1
ATOM 671 N N . LEU A 1 89 ? 10.729 0.364 0.686 1.00 98.25 89 LEU A N 1
ATOM 672 C CA . LEU A 1 89 ? 10.084 0.184 1.979 1.00 98.25 89 LEU A CA 1
ATOM 673 C C . LEU A 1 89 ? 9.894 1.556 2.635 1.00 98.25 89 LEU A C 1
ATOM 675 O O . LEU A 1 89 ? 10.799 2.390 2.642 1.00 98.25 89 LEU A O 1
ATOM 679 N N . ALA A 1 90 ? 8.712 1.798 3.195 1.00 97.62 90 ALA A N 1
ATOM 680 C CA . ALA A 1 90 ? 8.333 3.093 3.758 1.00 97.62 90 ALA A CA 1
ATOM 681 C C . ALA A 1 90 ? 9.195 3.514 4.963 1.00 97.62 90 ALA A C 1
ATOM 683 O O . ALA A 1 90 ? 9.381 4.705 5.199 1.00 97.62 90 ALA A O 1
ATOM 684 N N . HIS A 1 91 ? 9.761 2.550 5.696 1.00 95.31 91 HIS A N 1
ATOM 685 C CA . HIS A 1 91 ? 10.710 2.801 6.787 1.00 95.31 91 HIS A CA 1
ATOM 686 C C . HIS A 1 91 ? 12.138 3.118 6.301 1.00 95.31 91 HIS A C 1
ATOM 688 O O . HIS A 1 91 ? 13.017 3.372 7.120 1.00 95.31 91 HIS A O 1
ATOM 694 N N . GLY A 1 92 ? 12.367 3.104 4.985 1.00 96.00 92 GLY A N 1
ATOM 695 C CA . GLY A 1 92 ? 13.655 3.355 4.352 1.00 96.00 92 GLY A CA 1
ATOM 696 C C . GLY A 1 92 ? 14.293 2.080 3.803 1.00 96.00 92 GLY A C 1
ATOM 697 O O . GLY A 1 92 ? 14.553 1.128 4.530 1.00 96.00 92 GLY A O 1
ATOM 698 N N . SER A 1 93 ? 14.583 2.083 2.504 1.00 97.12 93 SER A N 1
ATOM 699 C CA . SER A 1 93 ? 15.362 1.049 1.820 1.00 97.12 93 SER A CA 1
ATOM 700 C C . SER A 1 93 ? 16.021 1.635 0.568 1.00 97.12 93 SER A C 1
ATOM 702 O O . SER A 1 93 ? 15.611 2.702 0.098 1.00 97.12 93 SER A O 1
ATOM 704 N N . PRO A 1 94 ? 16.982 0.931 -0.054 1.00 98.06 94 PRO A N 1
ATOM 705 C CA . PRO A 1 94 ? 17.359 1.205 -1.436 1.00 98.06 94 PRO A CA 1
ATOM 706 C C . PRO A 1 94 ? 16.147 1.141 -2.378 1.00 98.06 94 PRO A C 1
ATOM 708 O O . PRO A 1 94 ? 15.151 0.474 -2.087 1.00 98.06 94 PRO A O 1
ATOM 711 N N . THR A 1 95 ? 16.229 1.822 -3.521 1.00 98.38 95 THR A N 1
ATOM 712 C CA . THR A 1 95 ? 15.165 1.794 -4.535 1.00 98.38 95 THR A CA 1
ATOM 713 C C . THR A 1 95 ? 15.185 0.486 -5.317 1.00 98.38 95 THR A C 1
ATOM 715 O O . THR A 1 95 ? 16.152 0.178 -6.010 1.00 98.38 95 THR A O 1
ATOM 718 N N . GLY A 1 96 ? 14.076 -0.238 -5.254 1.00 97.69 96 GLY A N 1
ATOM 719 C CA . GLY A 1 96 ? 13.771 -1.401 -6.069 1.00 97.69 96 GLY A CA 1
ATOM 720 C C . GLY A 1 96 ? 13.084 -1.047 -7.388 1.00 97.69 96 GLY A C 1
ATOM 721 O O . GLY A 1 96 ? 12.500 0.031 -7.541 1.00 97.69 96 GLY A O 1
ATOM 722 N N . ARG A 1 97 ? 13.114 -1.981 -8.342 1.00 97.31 97 ARG A N 1
ATOM 723 C CA . ARG A 1 97 ? 12.339 -1.913 -9.588 1.00 97.31 97 ARG A CA 1
ATOM 724 C C . ARG A 1 97 ? 11.508 -3.176 -9.731 1.00 97.31 97 ARG A C 1
ATOM 726 O O . ARG A 1 97 ? 12.037 -4.271 -9.581 1.00 97.31 97 ARG A O 1
ATOM 733 N N . ILE A 1 98 ? 10.228 -3.010 -10.033 1.00 96.69 98 ILE A N 1
ATOM 734 C CA . ILE A 1 98 ? 9.268 -4.108 -10.158 1.00 96.69 98 ILE A CA 1
ATOM 735 C C . ILE A 1 98 ? 8.453 -3.957 -11.438 1.00 96.69 98 ILE A C 1
ATOM 737 O O . ILE A 1 98 ? 8.192 -2.848 -11.900 1.00 96.69 98 ILE A O 1
ATOM 741 N N . GLU A 1 99 ? 8.047 -5.082 -12.011 1.00 95.38 99 GLU A N 1
ATOM 742 C CA . GLU A 1 99 ? 7.257 -5.152 -13.239 1.00 95.38 99 GLU A CA 1
ATOM 743 C C . GLU A 1 99 ? 6.532 -6.501 -13.332 1.00 95.38 99 GLU A C 1
ATOM 745 O O . GLU A 1 99 ? 6.808 -7.425 -12.562 1.00 95.38 99 GLU A O 1
ATOM 750 N N . GLY A 1 100 ? 5.628 -6.631 -14.307 1.00 93.31 100 GLY A N 1
ATOM 751 C CA . GLY A 1 100 ? 5.006 -7.916 -14.638 1.00 93.31 100 GLY A CA 1
ATOM 752 C C . GLY A 1 100 ? 3.955 -8.397 -13.634 1.00 93.31 100 GLY A C 1
ATOM 753 O O . GLY A 1 100 ? 3.742 -9.599 -13.523 1.00 93.31 100 GLY A O 1
ATOM 754 N N . PHE A 1 101 ? 3.311 -7.478 -12.912 1.00 93.44 101 PHE A N 1
ATOM 755 C CA . PHE A 1 101 ? 2.162 -7.766 -12.054 1.00 93.44 101 PHE A CA 1
ATOM 756 C C . PHE A 1 101 ? 0.860 -7.286 -12.707 1.00 93.44 101 PHE A C 1
ATOM 758 O O . PHE A 1 101 ? 0.832 -6.282 -13.420 1.00 93.44 101 PHE A O 1
ATOM 765 N N . THR A 1 102 ? -0.228 -8.002 -12.447 1.00 91.19 102 THR A N 1
ATOM 766 C CA . THR A 1 102 ? -1.575 -7.702 -12.964 1.00 91.19 102 THR A CA 1
ATOM 767 C C . THR A 1 102 ? -2.587 -7.409 -11.860 1.00 91.19 102 THR A C 1
ATOM 769 O O . THR A 1 102 ? -3.689 -6.938 -12.130 1.00 91.19 102 THR A O 1
ATOM 772 N N . ASN A 1 103 ? -2.222 -7.688 -10.610 1.00 90.75 103 ASN A N 1
ATOM 773 C CA . ASN A 1 103 ? -3.058 -7.500 -9.432 1.00 90.75 103 ASN A CA 1
ATOM 774 C C . ASN A 1 103 ? -2.196 -7.181 -8.200 1.00 90.75 103 ASN A C 1
ATOM 776 O O . ASN A 1 103 ? -0.975 -7.340 -8.218 1.00 90.75 103 ASN A O 1
ATOM 780 N N . VAL A 1 104 ? -2.843 -6.746 -7.117 1.00 90.69 104 VAL A N 1
ATOM 781 C CA . VAL A 1 104 ? -2.171 -6.332 -5.871 1.00 90.69 104 VAL A CA 1
ATOM 782 C C . VAL A 1 104 ? -1.396 -7.482 -5.219 1.00 90.69 104 VAL A C 1
ATOM 784 O O . VAL A 1 104 ? -0.304 -7.278 -4.697 1.00 90.69 104 VAL A O 1
ATOM 787 N N . LYS A 1 105 ? -1.905 -8.716 -5.300 1.00 92.06 105 LYS A N 1
ATOM 788 C CA . LYS A 1 105 ? -1.216 -9.886 -4.744 1.00 92.06 105 LYS A CA 1
ATOM 789 C C . LYS A 1 105 ? 0.120 -10.141 -5.452 1.00 92.06 105 LYS A C 1
ATOM 791 O O . LYS A 1 105 ? 1.128 -10.384 -4.794 1.00 92.06 105 LYS A O 1
ATOM 796 N N . GLU A 1 106 ? 0.136 -10.066 -6.781 1.00 94.75 106 GLU A N 1
ATOM 797 C CA . GLU A 1 106 ? 1.363 -10.158 -7.582 1.00 94.75 106 GLU A CA 1
ATOM 798 C C . GLU A 1 106 ? 2.297 -8.975 -7.331 1.00 94.75 106 GLU A C 1
ATOM 800 O O . GLU A 1 106 ? 3.505 -9.175 -7.220 1.00 94.75 106 GLU A O 1
ATOM 805 N N . LEU A 1 107 ? 1.750 -7.764 -7.184 1.00 95.31 107 LEU A N 1
ATOM 806 C CA . LEU A 1 107 ? 2.522 -6.577 -6.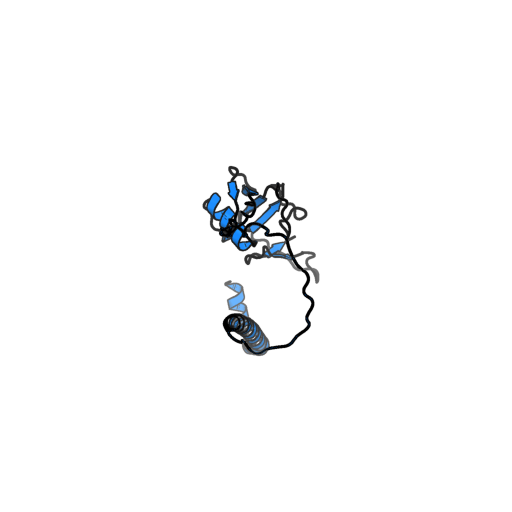825 1.00 95.31 107 LEU A CA 1
ATOM 807 C C . LEU A 1 107 ? 3.283 -6.788 -5.508 1.00 95.31 107 LEU A C 1
ATOM 809 O O . LEU A 1 107 ? 4.494 -6.578 -5.467 1.00 95.31 107 LEU A O 1
ATOM 813 N N . TYR A 1 108 ? 2.605 -7.248 -4.453 1.00 96.19 108 TYR A N 1
ATOM 814 C CA . TYR A 1 108 ? 3.251 -7.549 -3.171 1.00 96.19 108 TYR A CA 1
ATOM 815 C C . TYR A 1 108 ? 4.296 -8.652 -3.306 1.00 96.19 108 TYR A C 1
ATOM 817 O O . TYR A 1 108 ? 5.375 -8.526 -2.737 1.00 96.19 108 TYR A O 1
ATOM 825 N N . GLY A 1 109 ? 4.031 -9.680 -4.117 1.00 97.19 109 GLY A N 1
ATOM 826 C CA . GLY A 1 109 ? 5.028 -10.698 -4.455 1.00 97.19 109 GLY A CA 1
ATOM 827 C C . GLY A 1 109 ? 6.291 -10.104 -5.086 1.00 97.19 109 GLY A C 1
ATOM 828 O O . GLY A 1 109 ? 7.396 -10.452 -4.681 1.00 97.19 109 GLY A O 1
ATOM 829 N N . LYS A 1 110 ? 6.143 -9.162 -6.026 1.00 98.06 110 LYS A N 1
ATOM 830 C CA . LYS A 1 110 ? 7.276 -8.500 -6.689 1.00 98.06 110 LYS A CA 1
ATOM 831 C C . LYS A 1 110 ? 8.057 -7.563 -5.780 1.00 98.06 110 LYS A C 1
ATOM 833 O O . LYS A 1 110 ? 9.280 -7.538 -5.852 1.00 98.06 110 LYS A O 1
ATOM 838 N N . ILE A 1 111 ? 7.378 -6.828 -4.906 1.00 98.12 111 ILE A N 1
ATOM 839 C CA . ILE A 1 111 ? 8.038 -6.000 -3.889 1.00 98.12 111 ILE A CA 1
ATOM 840 C C . ILE A 1 111 ? 8.821 -6.891 -2.916 1.00 98.12 111 ILE A C 1
ATOM 842 O O . ILE A 1 111 ? 9.992 -6.633 -2.644 1.00 98.12 111 ILE A O 1
ATOM 846 N N . ALA A 1 112 ? 8.188 -7.960 -2.432 1.00 97.56 112 ALA A N 1
ATOM 847 C CA . ALA A 1 112 ? 8.779 -8.910 -1.501 1.00 97.56 112 ALA A CA 1
ATOM 848 C C . ALA A 1 112 ? 10.033 -9.592 -2.069 1.00 97.56 112 ALA A C 1
ATOM 850 O O . ALA A 1 112 ? 11.040 -9.687 -1.373 1.00 97.56 112 ALA A O 1
ATOM 851 N N . GLU A 1 113 ? 10.000 -9.987 -3.347 1.00 98.06 113 GLU A N 1
ATOM 852 C CA . GLU A 1 113 ? 11.144 -10.552 -4.075 1.00 98.06 113 GLU A CA 1
ATOM 853 C C . GLU A 1 113 ? 12.341 -9.586 -4.086 1.00 98.06 113 GLU A C 1
ATOM 855 O O . GLU A 1 113 ? 13.458 -9.979 -3.757 1.00 98.06 113 GLU A O 1
ATOM 860 N N . VAL A 1 114 ? 12.109 -8.305 -4.392 1.00 98.25 114 VAL A N 1
ATOM 861 C CA . VAL A 1 114 ? 13.175 -7.291 -4.463 1.00 98.25 114 VAL A CA 1
ATOM 862 C C . VAL A 1 114 ? 13.800 -7.000 -3.099 1.00 98.25 114 VAL A C 1
ATOM 864 O O . VAL A 1 114 ? 15.009 -6.788 -3.014 1.00 98.25 114 VAL A O 1
ATOM 867 N N . PHE A 1 115 ? 12.999 -6.996 -2.034 1.00 98.06 115 PHE A N 1
ATOM 868 C CA . PHE A 1 115 ? 13.473 -6.684 -0.683 1.00 98.06 115 PHE A CA 1
ATOM 869 C C . PHE A 1 115 ? 13.794 -7.913 0.170 1.00 98.06 115 PHE A C 1
ATOM 871 O O . PHE A 1 115 ? 14.196 -7.752 1.318 1.00 98.06 115 PHE A O 1
ATOM 878 N N . SER A 1 116 ? 13.667 -9.124 -0.384 1.00 97.38 116 SER A N 1
ATOM 879 C CA . SER A 1 116 ? 13.904 -10.388 0.329 1.00 97.38 116 SER A CA 1
ATOM 880 C C . SER A 1 116 ? 13.111 -10.508 1.642 1.00 97.38 116 SER A C 1
ATOM 882 O O . SER A 1 116 ? 13.629 -10.993 2.646 1.00 97.38 116 SER A O 1
ATOM 884 N N . ILE A 1 117 ? 11.849 -10.071 1.627 1.00 95.88 117 ILE A N 1
ATOM 885 C CA . ILE A 1 117 ? 10.897 -10.185 2.747 1.00 95.88 117 ILE A CA 1
ATOM 886 C C . ILE A 1 117 ? 9.745 -11.122 2.372 1.00 95.88 117 ILE A C 1
ATOM 888 O O . ILE A 1 117 ? 9.561 -11.453 1.200 1.00 95.88 117 ILE A O 1
ATOM 892 N N . SER A 1 118 ? 8.924 -11.537 3.336 1.00 94.00 118 SER A N 1
ATOM 893 C CA . SER A 1 118 ? 7.682 -12.243 3.015 1.00 94.00 118 SER A CA 1
ATOM 894 C C . SER A 1 118 ? 6.622 -11.272 2.470 1.00 94.00 118 SER A C 1
ATOM 896 O O . SER A 1 118 ? 6.425 -10.199 3.043 1.00 94.00 118 SER A O 1
ATOM 898 N N . PRO A 1 119 ? 5.827 -11.645 1.444 1.00 92.62 119 PRO A N 1
ATOM 899 C CA . PRO A 1 119 ? 4.681 -10.840 1.007 1.00 92.62 119 PRO A CA 1
ATOM 900 C C . PRO A 1 119 ? 3.676 -10.556 2.131 1.00 92.62 119 PRO A C 1
ATOM 902 O O . PRO A 1 119 ? 2.991 -9.541 2.100 1.00 92.62 119 PRO A O 1
ATOM 905 N N . THR A 1 120 ? 3.599 -11.437 3.136 1.00 90.62 120 THR A N 1
ATOM 906 C CA . THR A 1 120 ? 2.724 -11.274 4.308 1.00 90.62 120 THR A CA 1
ATOM 907 C C . THR A 1 120 ? 3.189 -10.180 5.266 1.00 90.62 120 THR A C 1
ATOM 909 O O . THR A 1 120 ? 2.434 -9.772 6.143 1.00 90.62 120 THR A O 1
ATOM 912 N N . GLU A 1 121 ? 4.436 -9.726 5.146 1.00 92.25 121 GLU A N 1
ATOM 913 C CA . GLU A 1 121 ? 4.939 -8.600 5.930 1.00 92.25 121 GLU A CA 1
ATOM 914 C C . GLU A 1 121 ? 4.451 -7.264 5.372 1.00 92.25 121 GLU A C 1
ATOM 916 O O . GLU A 1 121 ? 4.393 -6.297 6.122 1.00 92.25 121 GLU A O 1
ATOM 921 N N . ILE A 1 122 ? 4.061 -7.194 4.094 1.00 94.19 122 ILE A N 1
ATOM 922 C CA . ILE A 1 122 ? 3.549 -5.972 3.467 1.00 94.19 122 ILE A CA 1
ATOM 923 C C . ILE A 1 122 ? 2.083 -5.776 3.869 1.00 94.19 122 ILE A C 1
ATOM 925 O O . ILE A 1 122 ? 1.210 -6.573 3.529 1.00 94.19 122 ILE A O 1
ATOM 929 N N . LEU A 1 123 ? 1.806 -4.683 4.578 1.00 93.19 123 LEU A N 1
ATOM 930 C CA . LEU A 1 123 ? 0.462 -4.320 5.016 1.00 93.19 123 LEU A CA 1
ATOM 931 C C . LEU A 1 123 ? -0.298 -3.591 3.915 1.00 93.19 123 LEU A C 1
ATOM 933 O O . LEU A 1 123 ? -1.399 -3.990 3.563 1.00 93.19 123 LEU A O 1
ATOM 937 N N . PHE A 1 124 ? 0.276 -2.527 3.366 1.00 94.19 124 PHE A N 1
ATOM 938 C CA . PHE A 1 124 ? -0.325 -1.753 2.284 1.00 94.19 124 PHE A CA 1
ATOM 939 C C . PHE A 1 124 ? 0.752 -0.962 1.542 1.00 94.19 124 PHE A C 1
ATOM 941 O O . PHE A 1 124 ? 1.913 -0.916 1.954 1.00 94.19 124 PHE A O 1
ATOM 948 N N . CYS A 1 125 ? 0.366 -0.316 0.445 1.00 95.81 125 CYS A N 1
ATOM 949 C CA . CYS A 1 125 ? 1.244 0.591 -0.281 1.00 95.81 125 CYS A CA 1
ATOM 950 C C . CYS A 1 125 ? 0.653 1.995 -0.338 1.00 95.81 125 CYS A C 1
ATOM 952 O O . CYS A 1 125 ? -0.562 2.155 -0.422 1.00 95.81 125 CYS A O 1
ATOM 954 N N . THR A 1 126 ? 1.520 3.000 -0.357 1.00 96.38 126 THR A N 1
ATOM 955 C CA . THR A 1 126 ? 1.183 4.381 -0.712 1.00 96.38 126 THR A CA 1
ATOM 956 C C . THR A 1 126 ? 1.921 4.785 -1.984 1.00 96.38 126 THR A C 1
ATOM 958 O O . THR A 1 126 ? 2.992 4.260 -2.296 1.00 96.38 126 THR A O 1
ATOM 961 N N . LEU A 1 127 ? 1.347 5.718 -2.737 1.00 97.50 127 LEU A N 1
ATOM 962 C CA . LEU A 1 127 ? 1.927 6.255 -3.962 1.00 97.50 127 LEU A CA 1
ATOM 963 C C . LEU A 1 127 ? 2.562 7.621 -3.689 1.00 97.50 127 LEU A C 1
ATOM 965 O O . LEU A 1 127 ? 1.928 8.519 -3.137 1.00 97.50 127 LEU A O 1
ATOM 969 N N . ASN A 1 128 ? 3.816 7.790 -4.105 1.00 97.50 128 ASN A N 1
ATOM 970 C CA . ASN A 1 128 ? 4.575 9.045 -4.066 1.00 97.50 128 ASN A CA 1
ATOM 971 C C . ASN A 1 128 ? 4.818 9.636 -2.663 1.00 97.50 128 ASN A C 1
ATOM 973 O O . ASN A 1 128 ? 5.241 10.783 -2.537 1.00 97.50 128 ASN A O 1
ATOM 977 N N . THR A 1 129 ? 4.585 8.864 -1.601 1.00 97.69 129 THR A N 1
ATOM 978 C CA . THR A 1 129 ? 4.891 9.252 -0.221 1.00 97.69 129 THR A CA 1
ATOM 979 C C . THR A 1 129 ? 5.245 8.029 0.612 1.00 97.69 129 THR A C 1
ATOM 981 O O . THR A 1 129 ? 4.552 7.018 0.544 1.00 97.69 129 THR A O 1
ATOM 984 N N . HIS A 1 130 ? 6.303 8.126 1.418 1.00 96.69 130 HIS A N 1
ATOM 985 C CA . HIS A 1 130 ? 6.655 7.116 2.422 1.00 96.69 130 HIS A CA 1
ATOM 986 C C . HIS A 1 130 ? 5.855 7.289 3.721 1.00 96.69 130 HIS A C 1
ATOM 988 O O . HIS A 1 130 ? 5.901 6.432 4.598 1.00 96.69 130 HIS A O 1
ATOM 994 N N . LYS A 1 131 ? 5.137 8.408 3.880 1.00 96.44 131 LYS A N 1
ATOM 995 C CA . LYS A 1 131 ? 4.299 8.653 5.054 1.00 96.44 131 LYS A CA 1
ATOM 996 C C . LYS A 1 131 ? 3.022 7.824 4.962 1.00 96.44 131 LYS A C 1
ATOM 998 O O . LYS A 1 131 ? 2.538 7.534 3.868 1.00 96.44 131 LYS A O 1
ATOM 1003 N N . VAL A 1 132 ? 2.463 7.481 6.118 1.00 92.00 132 VAL A N 1
ATOM 1004 C CA . VAL A 1 132 ? 1.132 6.873 6.209 1.00 92.00 132 VAL A CA 1
ATOM 1005 C C . VAL A 1 132 ? 0.097 7.948 5.877 1.00 92.00 132 VAL A C 1
ATOM 1007 O O . VAL A 1 132 ? -0.319 8.715 6.739 1.00 92.00 132 VAL A O 1
ATOM 1010 N N . ASP A 1 133 ? -0.256 8.033 4.599 1.00 92.75 133 ASP A N 1
ATOM 1011 C CA . ASP A 1 133 ? -1.250 8.958 4.062 1.00 92.75 133 ASP A CA 1
ATOM 1012 C C . ASP A 1 133 ? -2.334 8.158 3.333 1.00 92.75 133 ASP A C 1
ATOM 1014 O O . ASP A 1 133 ? -2.126 7.631 2.236 1.00 92.75 133 ASP A O 1
ATOM 1018 N N . MET A 1 134 ? -3.509 8.077 3.958 1.00 88.62 134 MET A N 1
ATOM 1019 C CA . MET A 1 134 ? -4.642 7.299 3.455 1.00 88.62 134 MET A CA 1
ATOM 1020 C C . MET A 1 134 ? -5.274 7.888 2.186 1.00 88.62 134 MET A C 1
ATOM 1022 O O . MET A 1 134 ? -6.016 7.183 1.496 1.00 88.62 134 MET A O 1
ATOM 1026 N N . GLN A 1 135 ? -4.966 9.142 1.832 1.00 90.69 135 GLN A N 1
ATOM 1027 C CA . GLN A 1 135 ? -5.362 9.744 0.552 1.00 90.69 135 GLN A CA 1
ATOM 1028 C C . GLN A 1 135 ? -4.458 9.291 -0.599 1.00 90.69 135 GLN A C 1
ATOM 1030 O O . GLN A 1 135 ? -4.871 9.305 -1.758 1.00 90.69 135 GLN A O 1
ATOM 1035 N N . LYS A 1 136 ? -3.229 8.876 -0.280 1.00 94.44 136 LYS A N 1
ATOM 1036 C CA . LYS A 1 136 ? -2.238 8.342 -1.221 1.00 94.44 136 LYS A CA 1
ATOM 1037 C C . LYS A 1 136 ? -2.153 6.820 -1.182 1.00 94.44 136 LYS A C 1
ATOM 1039 O O . LYS A 1 136 ? -1.223 6.253 -1.752 1.00 94.44 136 LYS A O 1
ATOM 1044 N N . LEU A 1 137 ? -3.095 6.157 -0.515 1.00 92.00 137 LEU A N 1
ATOM 1045 C CA . LEU A 1 137 ? -3.185 4.706 -0.493 1.00 92.00 137 LEU A CA 1
ATOM 1046 C C . LEU A 1 137 ? -3.277 4.171 -1.927 1.00 92.00 137 LEU A C 1
ATOM 1048 O O . LEU A 1 137 ? -4.031 4.690 -2.752 1.00 92.00 137 LEU A O 1
ATOM 1052 N N . LEU A 1 138 ? -2.509 3.124 -2.212 1.00 91.31 138 LEU A N 1
ATOM 1053 C CA . LEU A 1 138 ? -2.586 2.404 -3.469 1.00 91.31 138 LEU A CA 1
ATOM 1054 C C . LEU A 1 138 ? -4.021 1.902 -3.677 1.00 91.31 138 LEU A C 1
ATOM 1056 O O . LEU A 1 138 ? -4.511 1.060 -2.926 1.00 91.31 138 LEU A O 1
ATOM 1060 N N . GLY A 1 139 ? -4.679 2.438 -4.702 1.00 85.38 139 GLY A N 1
ATOM 1061 C CA . GLY A 1 139 ? -6.011 2.023 -5.129 1.00 85.38 139 GLY A CA 1
ATOM 1062 C C . GLY A 1 139 ? -5.967 1.118 -6.361 1.00 85.38 139 GLY A C 1
ATOM 1063 O O . GLY A 1 139 ? -5.018 0.371 -6.581 1.00 85.38 139 GLY A O 1
ATOM 1064 N N . GLY A 1 140 ? -7.002 1.212 -7.200 1.00 82.56 140 GLY A N 1
ATOM 1065 C CA . GLY A 1 140 ? -7.101 0.447 -8.451 1.00 82.56 140 GLY A CA 1
ATOM 1066 C C . GLY A 1 140 ? -6.294 1.010 -9.628 1.00 82.56 140 GLY A C 1
ATOM 1067 O O . GLY A 1 140 ? -6.250 0.385 -10.683 1.00 82.56 140 GLY A O 1
ATOM 1068 N N . GLN A 1 141 ? -5.681 2.186 -9.478 1.00 87.81 141 GLN A N 1
ATOM 1069 C CA . GLN A 1 141 ? -4.926 2.861 -10.534 1.00 87.81 141 GLN A CA 1
ATOM 1070 C C . GLN A 1 141 ? -3.52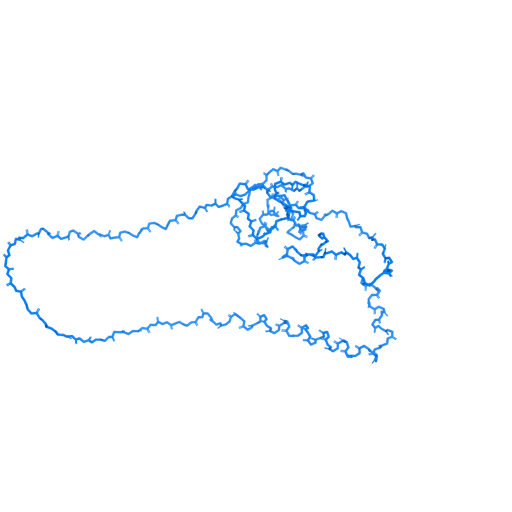2 3.220 -10.049 1.00 87.81 141 GLN A C 1
ATOM 1072 O O . GLN A 1 141 ? -3.348 3.650 -8.910 1.00 87.81 141 GLN A O 1
ATOM 1077 N N . ILE A 1 142 ? -2.541 3.044 -10.936 1.00 91.88 142 ILE A N 1
ATOM 1078 C CA . ILE A 1 142 ? -1.132 3.386 -10.725 1.00 91.88 142 ILE A CA 1
ATOM 1079 C C . ILE A 1 142 ? -0.653 4.118 -11.978 1.00 91.88 142 ILE A C 1
ATOM 1081 O O . ILE A 1 142 ? -0.776 3.595 -13.089 1.00 91.88 142 ILE A O 1
ATOM 1085 N N . GLY A 1 143 ? -0.133 5.329 -11.809 1.00 91.69 143 GLY A N 1
ATOM 1086 C CA . GLY A 1 143 ? 0.495 6.100 -12.873 1.00 91.69 143 GLY A CA 1
ATOM 1087 C C . GLY A 1 143 ? 1.838 5.499 -13.279 1.00 91.69 143 GLY A C 1
ATOM 1088 O O . GLY A 1 143 ? 2.567 4.962 -12.451 1.00 91.69 143 GLY A O 1
ATOM 1089 N N . LEU A 1 144 ? 2.194 5.611 -14.560 1.00 88.12 144 LEU A N 1
ATOM 1090 C CA . LEU A 1 144 ? 3.412 5.011 -15.130 1.00 88.12 144 LEU A CA 1
ATOM 1091 C C . LEU A 1 144 ? 4.710 5.443 -14.428 1.00 88.12 144 LEU A C 1
ATOM 1093 O O . LEU A 1 144 ? 5.685 4.698 -14.428 1.00 88.12 144 LEU A O 1
ATOM 1097 N N . GLU A 1 145 ? 4.720 6.639 -13.842 1.00 90.31 145 GLU A N 1
ATOM 1098 C CA . GLU A 1 145 ? 5.886 7.222 -13.172 1.00 90.31 145 GLU A CA 1
ATOM 1099 C C . GLU A 1 145 ? 5.801 7.162 -11.641 1.00 90.31 145 GLU A C 1
ATOM 1101 O O . GLU A 1 145 ? 6.748 7.588 -10.964 1.00 90.31 145 GLU A O 1
ATOM 1106 N N . ASP A 1 146 ? 4.702 6.620 -11.102 1.00 95.00 146 ASP A N 1
ATOM 1107 C CA . ASP A 1 146 ? 4.457 6.579 -9.667 1.00 95.00 146 ASP A CA 1
ATOM 1108 C C . ASP A 1 146 ? 5.540 5.789 -8.938 1.00 95.00 146 ASP A C 1
ATOM 1110 O O . ASP A 1 146 ? 6.056 4.757 -9.389 1.00 95.00 146 ASP A O 1
ATOM 1114 N N . PHE A 1 147 ? 5.868 6.294 -7.758 1.00 97.62 147 PHE A N 1
ATOM 1115 C CA . PHE A 1 147 ? 6.764 5.644 -6.827 1.00 97.62 147 PHE A CA 1
ATOM 1116 C C . PHE A 1 147 ? 5.947 4.909 -5.766 1.00 97.62 147 PHE A C 1
ATOM 1118 O O . PHE A 1 147 ? 5.152 5.519 -5.054 1.00 97.62 147 PHE A O 1
ATOM 1125 N N . ILE A 1 148 ? 6.156 3.602 -5.634 1.00 98.06 148 ILE A N 1
ATOM 1126 C CA . ILE A 1 148 ? 5.391 2.752 -4.720 1.00 98.06 148 ILE A CA 1
ATOM 1127 C C . ILE A 1 148 ? 6.151 2.589 -3.402 1.00 98.06 148 ILE A C 1
ATOM 1129 O O . ILE A 1 148 ? 7.219 1.980 -3.363 1.00 98.06 148 ILE A O 1
ATOM 1133 N N . PHE A 1 149 ? 5.583 3.066 -2.303 1.00 98.38 149 PHE A N 1
ATOM 1134 C CA . PHE A 1 149 ? 6.127 2.845 -0.966 1.00 98.38 149 PHE A CA 1
ATOM 1135 C C . PHE A 1 149 ? 5.375 1.711 -0.277 1.00 98.38 149 PHE A C 1
ATOM 1137 O O . PHE A 1 149 ? 4.163 1.790 -0.094 1.00 98.38 149 PHE A O 1
ATOM 1144 N N . ALA A 1 150 ? 6.083 0.645 0.091 1.00 97.69 150 ALA A N 1
ATOM 1145 C CA . ALA A 1 150 ? 5.522 -0.503 0.789 1.00 97.69 150 ALA A CA 1
ATOM 1146 C C . ALA A 1 150 ? 5.649 -0.332 2.304 1.00 97.69 150 ALA A C 1
ATOM 1148 O O . ALA A 1 150 ? 6.751 -0.215 2.845 1.00 97.69 150 ALA A O 1
ATOM 1149 N N . HIS A 1 151 ? 4.513 -0.335 2.994 1.00 96.19 151 HIS A N 1
ATOM 1150 C CA . HIS A 1 151 ? 4.449 -0.290 4.449 1.00 96.19 151 HIS A CA 1
ATOM 1151 C C . HIS A 1 151 ? 4.431 -1.713 4.967 1.00 96.19 151 HIS A C 1
ATOM 1153 O O . HIS A 1 151 ? 3.484 -2.458 4.715 1.00 96.19 151 HIS A O 1
ATOM 1159 N N . VAL A 1 152 ? 5.490 -2.095 5.669 1.00 94.56 152 VAL A N 1
ATOM 1160 C CA . VAL A 1 152 ? 5.587 -3.416 6.286 1.00 94.56 152 VAL A CA 1
ATOM 1161 C C . VAL A 1 152 ? 5.106 -3.381 7.728 1.00 94.56 152 VAL A C 1
ATOM 1163 O O . VAL A 1 152 ? 5.052 -2.325 8.364 1.00 94.56 152 VAL A O 1
ATOM 1166 N N . ARG A 1 153 ? 4.758 -4.553 8.247 1.00 88.38 153 ARG A N 1
ATOM 1167 C CA . ARG A 1 153 ? 4.345 -4.731 9.629 1.00 88.38 153 ARG A CA 1
ATOM 1168 C C . ARG A 1 153 ? 5.466 -4.285 10.563 1.00 88.38 153 ARG A C 1
ATOM 1170 O O . ARG A 1 153 ? 6.552 -4.851 10.557 1.00 88.38 153 ARG A O 1
ATOM 1177 N N . GLY A 1 154 ? 5.175 -3.261 11.357 1.00 84.56 154 GLY A N 1
ATOM 1178 C CA . GLY A 1 154 ? 6.040 -2.816 12.440 1.00 84.56 154 GLY A CA 1
ATOM 1179 C C . GLY A 1 154 ? 5.767 -3.574 13.737 1.00 84.56 154 GLY A C 1
ATOM 1180 O O . GLY A 1 154 ? 5.269 -4.703 13.751 1.00 84.56 154 GLY A O 1
ATOM 1181 N N . GLU A 1 155 ? 6.061 -2.909 14.847 1.00 85.19 155 GLU A N 1
ATOM 1182 C CA . GLU A 1 155 ? 5.810 -3.434 16.182 1.00 85.19 155 GLU A CA 1
ATOM 1183 C C . GLU A 1 155 ? 4.312 -3.682 16.423 1.00 85.19 155 GLU A C 1
ATOM 1185 O O . GLU A 1 155 ? 3.454 -2.868 16.070 1.00 85.19 155 GLU A O 1
ATOM 1190 N N . THR A 1 156 ? 3.989 -4.827 17.030 1.00 87.25 156 THR A N 1
ATOM 1191 C CA . THR A 1 156 ? 2.604 -5.147 17.389 1.00 87.25 156 THR A CA 1
ATOM 1192 C C . THR A 1 156 ? 2.219 -4.360 18.634 1.00 87.25 156 THR A C 1
ATOM 1194 O O . THR A 1 156 ? 2.881 -4.465 19.661 1.00 87.25 156 THR A O 1
ATOM 1197 N N . LYS A 1 157 ? 1.133 -3.589 18.540 1.00 87.31 157 LYS A N 1
ATOM 1198 C CA . LYS A 1 157 ? 0.566 -2.840 19.663 1.00 87.31 157 LYS A CA 1
ATOM 1199 C C . LYS A 1 157 ? -0.755 -3.461 20.084 1.00 87.31 157 LYS A C 1
ATOM 1201 O O . LYS A 1 157 ? -1.628 -3.680 19.246 1.00 87.31 157 LYS A O 1
ATOM 1206 N N . GLU A 1 158 ? -0.897 -3.701 21.379 1.00 91.81 158 GLU A N 1
ATOM 1207 C CA . GLU A 1 158 ? -2.167 -4.069 21.996 1.00 91.81 158 GLU A CA 1
ATOM 1208 C C . GLU A 1 158 ? -2.748 -2.831 22.678 1.00 91.81 158 GLU A C 1
ATOM 1210 O O . GLU A 1 158 ? -2.056 -2.141 23.426 1.00 91.81 158 GLU A O 1
ATOM 1215 N N . VAL A 1 159 ? -4.004 -2.516 22.368 1.00 93.00 159 VAL A N 1
ATOM 1216 C CA . VAL A 1 159 ? -4.708 -1.350 22.909 1.00 93.00 159 VAL A CA 1
ATOM 1217 C C . VAL A 1 159 ? -6.033 -1.826 23.482 1.00 93.00 159 VAL A C 1
ATOM 1219 O O . VAL A 1 159 ? -6.811 -2.481 22.787 1.00 93.00 159 VAL A O 1
ATOM 1222 N N . GLU A 1 160 ? -6.285 -1.502 24.747 1.00 94.12 160 GLU A N 1
ATOM 1223 C CA . GLU A 1 160 ? -7.580 -1.718 25.385 1.00 94.12 160 GLU A CA 1
ATOM 1224 C C . GLU A 1 160 ? -8.503 -0.534 25.079 1.00 94.12 160 GLU A C 1
ATOM 1226 O O . GLU A 1 160 ? -8.112 0.625 25.216 1.00 94.12 160 GLU A O 1
ATOM 1231 N N . VAL A 1 161 ? -9.725 -0.825 24.628 1.00 92.12 161 VAL A N 1
ATOM 1232 C CA . VAL A 1 161 ? -10.720 0.190 24.261 1.00 92.12 161 VAL A CA 1
ATOM 1233 C C . VAL A 1 161 ? -12.037 -0.132 24.956 1.00 92.12 161 VAL A C 1
ATOM 1235 O O . VAL A 1 161 ? -12.597 -1.212 24.769 1.00 92.12 161 VAL A O 1
ATOM 1238 N N . THR A 1 162 ? -12.561 0.826 25.720 1.00 95.00 162 THR A N 1
ATOM 1239 C CA . THR A 1 162 ? -13.896 0.739 26.322 1.00 95.00 162 THR A CA 1
ATOM 1240 C C . THR A 1 162 ? -14.935 1.242 25.327 1.00 95.00 162 THR A C 1
ATOM 1242 O O . THR A 1 162 ? -14.918 2.410 24.945 1.00 95.00 162 THR A O 1
ATOM 1245 N N . LYS A 1 163 ? -15.863 0.376 24.906 1.00 95.00 163 LYS A N 1
ATOM 1246 C CA . LYS A 1 163 ? -16.973 0.772 24.029 1.00 95.00 163 LYS A CA 1
ATOM 1247 C C . LYS A 1 163 ? -18.037 1.522 24.840 1.00 95.00 163 LYS A C 1
ATOM 1249 O O . LYS A 1 163 ? -18.791 0.895 25.578 1.00 95.00 163 LYS A O 1
ATOM 1254 N N . THR A 1 164 ? -18.089 2.844 24.701 1.00 94.44 164 THR A N 1
ATOM 1255 C CA . THR A 1 164 ? -19.064 3.717 25.386 1.00 94.44 164 THR A CA 1
ATOM 1256 C C . THR A 1 164 ? -20.272 4.071 24.523 1.00 94.44 164 THR A C 1
ATOM 1258 O O . THR A 1 164 ? -21.344 4.328 25.057 1.00 94.44 164 THR A O 1
ATOM 1261 N N . GLU A 1 165 ? -20.107 4.068 23.201 1.00 95.56 165 GLU A N 1
ATOM 1262 C CA . GLU A 1 165 ? -21.142 4.411 22.222 1.00 95.56 165 GLU A CA 1
ATOM 1263 C C . GLU A 1 165 ? -21.427 3.240 21.273 1.00 95.56 165 GLU A C 1
ATOM 1265 O O . GLU A 1 165 ? -20.651 2.283 21.179 1.00 95.56 165 GLU A O 1
ATOM 1270 N N . ASP A 1 166 ? -22.535 3.321 20.532 1.00 9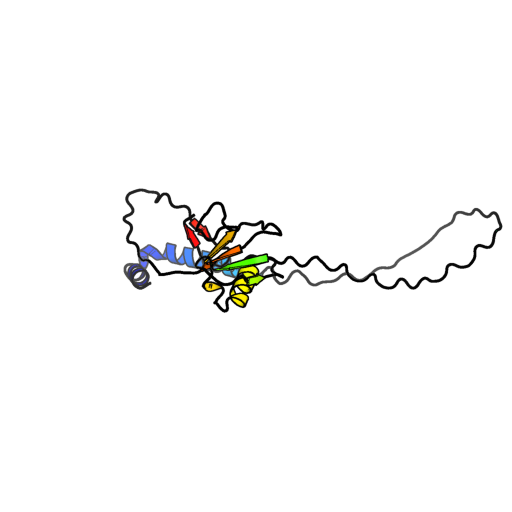2.88 166 ASP A N 1
ATOM 1271 C CA . ASP A 1 166 ? -22.945 2.280 19.583 1.00 92.88 166 ASP A CA 1
ATOM 1272 C C . ASP A 1 166 ? -21.926 2.079 18.450 1.00 92.88 166 ASP A C 1
ATOM 1274 O O . ASP A 1 166 ? -21.677 0.934 18.040 1.00 92.88 166 ASP A O 1
ATOM 1278 N N . ALA A 1 167 ? -21.284 3.166 18.004 1.00 93.06 167 ALA A N 1
ATOM 1279 C CA . ALA A 1 167 ? -20.267 3.184 16.959 1.00 93.06 167 ALA A CA 1
ATOM 1280 C C . ALA A 1 167 ? -18.914 3.680 17.493 1.00 93.06 167 ALA A C 1
ATOM 1282 O O . ALA A 1 167 ? -18.846 4.620 18.270 1.00 93.06 167 ALA A O 1
ATOM 1283 N N . LEU A 1 168 ? -17.818 3.073 17.024 1.00 89.75 168 LEU A N 1
ATOM 1284 C CA . LEU A 1 168 ? -16.453 3.481 17.392 1.00 89.75 168 LEU A CA 1
ATOM 1285 C C . LEU A 1 168 ? -15.901 4.625 16.522 1.00 89.75 168 LEU A C 1
ATOM 1287 O O . LEU A 1 168 ? -14.776 5.061 16.736 1.00 89.75 168 LEU A O 1
ATOM 1291 N N . GLY A 1 169 ? -16.640 5.061 15.496 1.00 91.50 169 GLY A N 1
ATOM 1292 C CA . GLY A 1 169 ? -16.174 6.084 14.551 1.00 91.50 169 GLY A CA 1
ATOM 1293 C C . GLY A 1 169 ? -14.984 5.658 13.679 1.00 91.50 169 GLY A C 1
ATOM 1294 O O . GLY A 1 169 ? -14.317 6.508 13.102 1.00 91.50 169 GLY A O 1
ATOM 1295 N N . LEU A 1 170 ? -14.700 4.355 13.580 1.00 91.50 170 LEU A N 1
ATOM 1296 C CA . LEU A 1 170 ? -13.590 3.817 12.791 1.00 91.50 170 L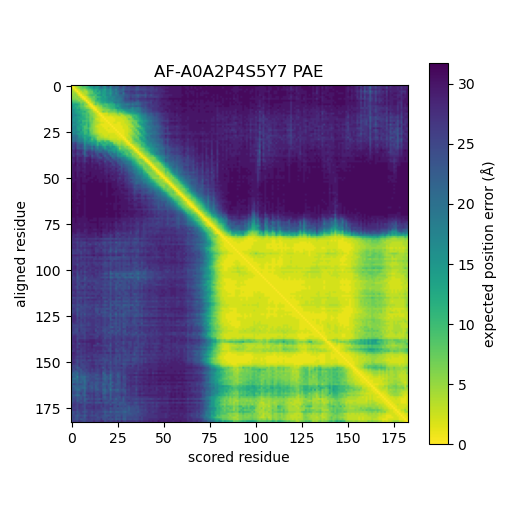EU A CA 1
ATOM 1297 C C . LEU A 1 170 ? -14.063 3.367 11.408 1.00 91.50 170 LEU A C 1
ATOM 1299 O O . LEU A 1 170 ? -15.083 2.686 11.289 1.00 91.50 170 LEU A O 1
ATOM 1303 N N . THR A 1 171 ? -13.268 3.667 10.382 1.00 90.56 171 THR A N 1
ATOM 1304 C CA . THR A 1 171 ? -13.435 3.088 9.044 1.00 90.56 171 THR A CA 1
ATOM 1305 C C . THR A 1 171 ? -12.407 1.983 8.853 1.00 90.56 171 THR A C 1
ATOM 1307 O O . THR A 1 171 ? -11.213 2.211 9.017 1.00 90.56 171 THR A O 1
ATOM 1310 N N . ILE A 1 172 ? -12.864 0.778 8.512 1.00 90.81 172 ILE A N 1
ATOM 1311 C CA . ILE A 1 172 ? -11.993 -0.367 8.227 1.00 90.81 172 ILE A CA 1
ATOM 1312 C C . ILE A 1 172 ? -11.933 -0.587 6.717 1.00 90.81 172 ILE A C 1
ATOM 1314 O O . ILE A 1 172 ? -12.949 -0.520 6.029 1.00 90.81 172 ILE A O 1
ATOM 1318 N N . THR A 1 173 ? -10.741 -0.875 6.214 1.00 88.62 173 THR A N 1
ATOM 1319 C CA . THR A 1 173 ? -10.472 -1.262 4.827 1.00 88.62 173 THR A CA 1
ATOM 1320 C C . THR A 1 173 ? -9.553 -2.481 4.809 1.00 88.62 173 THR A C 1
ATOM 1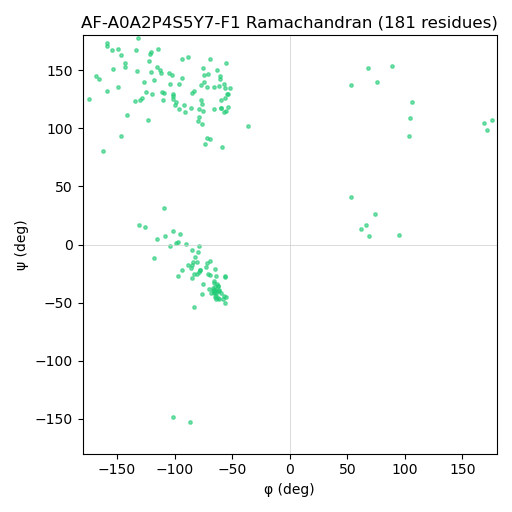322 O O . THR A 1 173 ? -8.969 -2.835 5.833 1.00 88.62 173 THR A O 1
ATOM 1325 N N . ASP A 1 174 ? -9.399 -3.124 3.656 1.00 87.38 174 ASP A N 1
ATOM 1326 C CA . ASP A 1 174 ? -8.447 -4.214 3.457 1.00 87.38 174 ASP A CA 1
ATOM 1327 C C . ASP A 1 174 ? -7.437 -3.913 2.344 1.00 87.38 174 ASP A C 1
ATOM 1329 O O . ASP A 1 174 ? -7.605 -2.985 1.552 1.00 87.38 174 ASP A O 1
ATOM 1333 N N . ASN A 1 175 ? -6.352 -4.686 2.323 1.00 84.12 175 ASN A N 1
ATOM 1334 C CA . ASN A 1 175 ? -5.273 -4.566 1.343 1.00 84.12 175 ASN A CA 1
ATOM 1335 C C . ASN A 1 175 ? -5.414 -5.525 0.142 1.00 84.12 175 ASN A C 1
ATOM 1337 O O . ASN A 1 175 ? -4.462 -5.710 -0.616 1.00 84.12 175 ASN A O 1
ATOM 1341 N N . GLY A 1 176 ? -6.550 -6.213 -0.005 1.00 81.19 176 GLY A N 1
ATOM 1342 C CA . GLY A 1 176 ? -6.770 -7.221 -1.044 1.00 81.19 176 GLY A CA 1
ATOM 1343 C C . GLY A 1 176 ? -5.942 -8.505 -0.889 1.00 81.19 176 GLY A C 1
ATOM 1344 O O . GLY A 1 176 ? -5.956 -9.352 -1.784 1.00 81.19 176 GLY A O 1
ATOM 1345 N N . ALA A 1 177 ? -5.221 -8.672 0.225 1.00 81.69 177 ALA A N 1
ATOM 1346 C CA . ALA A 1 177 ? -4.332 -9.806 0.494 1.00 81.69 177 ALA A CA 1
ATOM 1347 C C . ALA A 1 177 ? -4.556 -10.446 1.879 1.00 81.69 177 ALA A C 1
ATOM 1349 O O . ALA A 1 177 ? -3.722 -11.220 2.346 1.00 81.69 177 ALA A O 1
ATOM 1350 N N . GLY A 1 178 ? -5.698 -10.168 2.517 1.00 83.75 178 GLY A N 1
ATOM 1351 C CA . GLY A 1 178 ? -6.108 -10.806 3.772 1.00 83.75 178 GLY A CA 1
ATOM 1352 C C . GLY A 1 178 ? -5.759 -10.034 5.046 1.00 83.75 178 GLY A C 1
ATOM 1353 O O . GLY A 1 178 ? -5.972 -10.568 6.134 1.00 83.75 178 GLY A O 1
ATOM 1354 N N . TYR A 1 179 ? -5.276 -8.790 4.937 1.00 86.06 179 TYR A N 1
ATOM 1355 C CA . TYR A 1 179 ? -5.090 -7.892 6.079 1.00 86.06 179 TYR A CA 1
ATOM 1356 C C . TYR A 1 179 ? -6.077 -6.727 6.033 1.00 86.06 179 TYR A C 1
ATOM 1358 O O . TYR A 1 179 ? -6.212 -6.058 5.009 1.00 86.06 179 TYR A O 1
ATOM 1366 N N . ALA A 1 180 ? -6.736 -6.476 7.165 1.00 88.81 180 ALA A N 1
ATOM 1367 C CA . ALA A 1 180 ? -7.594 -5.317 7.380 1.00 88.81 180 ALA A CA 1
ATOM 1368 C C . ALA A 1 180 ? -6.869 -4.256 8.223 1.00 88.81 180 ALA A C 1
ATOM 1370 O O . ALA A 1 180 ? -6.088 -4.597 9.113 1.00 88.81 180 ALA A O 1
ATOM 1371 N N . PHE A 1 181 ? -7.136 -2.979 7.956 1.00 86.12 181 PHE A N 1
ATOM 1372 C CA . PHE A 1 181 ? -6.557 -1.837 8.662 1.00 86.12 181 PHE A CA 1
ATOM 1373 C C . PHE A 1 181 ? -7.548 -0.670 8.767 1.00 86.12 181 PHE A C 1
ATOM 1375 O O . PHE A 1 181 ? -8.558 -0.631 8.065 1.00 86.12 181 PHE A O 1
ATOM 1382 N N . ILE A 1 182 ? -7.272 0.267 9.678 1.00 87.62 182 ILE A N 1
ATOM 1383 C CA . ILE A 1 182 ? -8.078 1.480 9.884 1.00 87.62 182 ILE A CA 1
ATOM 1384 C C . ILE A 1 182 ? -7.653 2.539 8.856 1.00 87.62 182 ILE A C 1
ATOM 1386 O O . ILE A 1 182 ? -6.452 2.772 8.697 1.00 87.62 182 ILE A O 1
ATOM 1390 N N . LYS A 1 183 ? -8.624 3.157 8.176 1.00 83.31 183 LYS A N 1
ATOM 1391 C CA . LYS A 1 183 ? -8.440 4.226 7.183 1.00 83.31 183 LYS A CA 1
ATOM 1392 C C . LYS A 1 183 ? -8.883 5.580 7.723 1.00 83.31 183 LYS A C 1
ATOM 1394 O O . LYS A 1 183 ? -9.951 5.617 8.374 1.00 83.31 183 LYS A O 1
#

Nearest PDB structures (foldseek):
  5v6b-assembly1_B  TM=6.229E-01  e=5.526E-11  Mus musculus
  5v6t-assembly1_B  TM=5.908E-01  e=2.617E-11  Mus musculus
  5v6b-assembly1_A  TM=5.887E-01  e=1.406E-10  Mus musculus
  5jne-assembly2_E  TM=5.527E-01  e=5.278E-02  Saccharomyces cerevisiae S288C
  7p47-assembly1_D  TM=5.727E-01  e=2.504E-01  Saccharomyces cerevisiae

Sequence (183 aa):
MAKLHSAIESNPLQHEKLVVRIKEILSRIASAGSAMRRAGRRGRQAQEDGPMENGAGQEPGVPEPPPSEGTSAPRPPRARPRLVFRTQLAHGSPTGRIEGFTNVKELYGKIAEVFSISPTEILFCTLNTHKVDMQKLLGGQIGLEDFIFAHVRGETKEVEVTKTEDALGLTITDNGAGYAFIK

Foldseek 3Di:
DVVVVVVCVPDVPVCVVVVVVVVVVVVVVVVVVPPPPPDDDDDDDDDDDDYDDDDDDDDDDDDDDDPDPPPPDPDPPPDDDWQKAWEAALVDDPIDIFTDDDDLLVVLVRVCVRVVHDSQQFFFKFWPHSDPDPVRTDDPDDDSHIYIHTYGDDDDDDDDDDPPDPDPPWDWDGRVPPDIDTD

Mean predicted aligned error: 18.56 Å

pLDDT: mean 74.86, std 22.34, range [30.64, 98.62]

Radius of gyration: 30.55 Å; Cα contacts (8 Å, |Δi|>4): 157; chains: 1; bounding box: 46×38×103 Å